Protein AF-A0AAV5C6I6-F1 (afdb_monomer)

pLDDT: mean 81.49, std 16.13, range [31.0, 98.56]

InterPro domains:
  IPR001214 SET domain [PF00856] (184-312)
  IPR001214 SET domain [PS50280] (173-313)
  IPR001214 SET domain [SM00317] (173-319)
  IPR003105 SRA-YDG [PF02182] (1-93)
  IPR003105 SRA-YDG [PS51015] (1-130)
  IPR003105 SRA-YDG [SM00466] (1-111)
  IPR003616 Post-SET domain [PS50868] (327-343)
  IPR007728 Pre-SET domain [PF05033] (120-165)
  IPR007728 Pre-SET domain [PS50867] (88-170)
  IPR015947 PUA-like superfamily [SSF88697] (1-116)
  IPR036987 SRA-YDG superfamily [G3DSA:2.30.280.10] (1-91)
  IPR046341 SET domain superfamily [G3DSA:2.170.270.10] (92-343)
  IPR046341 SET domain superfamily [SSF82199] (113-340)
  IPR051357 Histone-lysine N-methyltransferase SUVAR3-9 [PTHR45660] (1-338)

Nearest PDB structures (foldseek):
  6a5m-assembly1_A  TM=6.038E-01  e=2.687E-33  Arabidopsis thaliana
  6a5n-assembly1_A  TM=5.500E-01  e=2.841E-32  Arabidopsis thaliana
  6a5k-assembly1_A  TM=5.693E-01  e=1.755E-29  Arabidopsis thaliana
  4qeo-assembly1_A  TM=5.876E-01  e=6.035E-28  Arabidopsis thaliana
  7xud-assembly1_A  TM=9.164E-01  e=6.196E-18  Homo sapiens

Structure (mmCIF, N/CA/C/O backbone):
data_AF-A0AAV5C6I6-F1
#
_entry.id   AF-A0AAV5C6I6-F1
#
loop_
_atom_site.group_PDB
_atom_site.id
_atom_site.type_symbol
_atom_site.label_atom_id
_atom_site.label_alt_id
_atom_site.label_comp_id
_atom_site.label_asym_id
_atom_site.label_entity_id
_atom_site.label_seq_id
_atom_site.pdbx_PDB_ins_code
_atom_site.Cartn_x
_atom_site.Cartn_y
_atom_site.Cartn_z
_atom_site.occupancy
_atom_s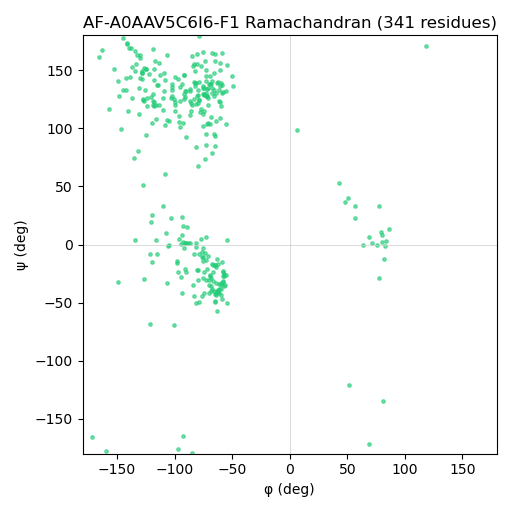ite.B_iso_or_equiv
_atom_site.auth_seq_id
_atom_site.auth_comp_id
_atom_site.auth_asym_id
_atom_site.auth_atom_id
_atom_site.pdbx_PDB_model_num
ATOM 1 N N . MET A 1 1 ? 0.379 -8.513 -29.196 1.00 74.69 1 MET A N 1
ATOM 2 C CA . MET A 1 1 ? 1.826 -8.432 -28.883 1.00 74.69 1 MET A CA 1
ATOM 3 C C . MET A 1 1 ? 2.638 -7.791 -30.001 1.00 74.69 1 MET A C 1
ATOM 5 O O . MET A 1 1 ? 3.476 -6.954 -29.690 1.00 74.69 1 MET A O 1
ATOM 9 N N . SER A 1 2 ? 2.372 -8.121 -31.270 1.00 79.00 2 SER A N 1
ATOM 10 C CA . SER A 1 2 ? 3.123 -7.602 -32.425 1.00 79.00 2 SER A CA 1
ATOM 11 C C . SER A 1 2 ? 3.050 -6.084 -32.591 1.00 79.00 2 SER A C 1
ATOM 13 O O . SER A 1 2 ? 4.078 -5.460 -32.821 1.00 79.00 2 SER A O 1
ATOM 15 N N . ILE A 1 3 ? 1.870 -5.483 -32.387 1.00 75.25 3 ILE A N 1
ATOM 16 C CA . ILE A 1 3 ? 1.646 -4.028 -32.530 1.00 75.25 3 ILE A CA 1
ATOM 17 C C . ILE A 1 3 ? 2.539 -3.213 -31.582 1.00 75.25 3 ILE A C 1
ATOM 19 O O . ILE A 1 3 ? 3.060 -2.174 -31.960 1.00 75.25 3 ILE A O 1
ATOM 23 N N . VAL A 1 4 ? 2.752 -3.709 -30.361 1.00 75.06 4 VAL A N 1
ATOM 24 C CA . VAL A 1 4 ? 3.563 -3.043 -29.327 1.00 75.06 4 VAL A CA 1
ATOM 25 C C . VAL A 1 4 ? 5.024 -3.516 -29.320 1.00 75.06 4 VAL A C 1
ATOM 27 O O . VAL A 1 4 ? 5.764 -3.222 -28.388 1.00 75.06 4 VAL A O 1
ATOM 30 N N . GLY A 1 5 ? 5.442 -4.311 -30.313 1.00 8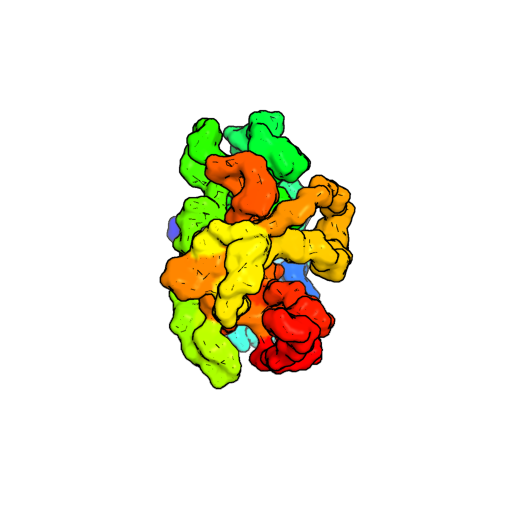1.69 5 GLY A N 1
ATOM 31 C CA . GLY A 1 5 ? 6.829 -4.766 -30.472 1.00 81.69 5 GLY A CA 1
ATOM 32 C C . GLY A 1 5 ? 7.342 -5.761 -29.420 1.00 81.69 5 GLY A C 1
ATOM 33 O O . GLY A 1 5 ? 8.520 -6.103 -29.434 1.00 81.69 5 GLY A O 1
ATOM 34 N N . LEU A 1 6 ? 6.490 -6.261 -28.515 1.00 83.19 6 LEU A N 1
ATOM 35 C CA . LEU A 1 6 ? 6.905 -7.201 -27.459 1.00 83.19 6 LEU A CA 1
ATOM 36 C C . LEU A 1 6 ? 7.258 -8.596 -28.002 1.00 83.19 6 LEU A C 1
ATOM 38 O O . LEU A 1 6 ? 8.141 -9.276 -27.475 1.00 83.19 6 LEU A O 1
ATOM 42 N N . HIS A 1 7 ? 6.543 -9.027 -29.039 1.00 91.00 7 HIS A N 1
ATOM 43 C CA . HIS A 1 7 ? 6.759 -10.277 -29.763 1.00 91.00 7 HIS A CA 1
ATOM 44 C C . HIS A 1 7 ? 6.146 -10.118 -31.152 1.00 91.00 7 HIS A C 1
ATOM 46 O O . HIS A 1 7 ? 4.944 -9.870 -31.254 1.00 91.00 7 HIS A O 1
ATOM 52 N N . ARG A 1 8 ? 6.970 -10.180 -32.202 1.00 90.69 8 ARG A N 1
ATOM 53 C CA . ARG A 1 8 ? 6.563 -9.860 -33.579 1.00 90.69 8 ARG A CA 1
ATOM 54 C C . ARG A 1 8 ? 5.735 -10.969 -34.238 1.00 90.69 8 ARG A C 1
ATOM 56 O O . ARG A 1 8 ? 4.717 -10.624 -34.844 1.00 90.69 8 ARG A O 1
ATOM 63 N N . PRO A 1 9 ? 6.091 -12.265 -34.134 1.00 90.19 9 PRO A N 1
ATOM 64 C CA . PRO A 1 9 ? 5.299 -13.334 -34.728 1.00 90.19 9 PRO A CA 1
ATOM 65 C C . PRO A 1 9 ? 3.872 -13.374 -34.175 1.00 90.19 9 PRO A C 1
ATOM 67 O O . PRO A 1 9 ? 3.650 -13.239 -32.978 1.00 90.19 9 PRO A O 1
ATOM 70 N N . TYR A 1 10 ? 2.893 -13.597 -35.051 1.00 84.62 10 TYR A N 1
ATOM 71 C CA . TYR A 1 10 ? 1.493 -13.730 -34.632 1.00 84.62 10 TYR A CA 1
ATOM 72 C C . TYR A 1 10 ? 1.164 -15.119 -34.066 1.00 84.62 10 TYR A C 1
ATOM 74 O O . TYR A 1 10 ? 0.281 -15.240 -33.224 1.00 84.62 10 TYR A O 1
ATOM 82 N N . GLN A 1 11 ? 1.851 -16.167 -34.538 1.00 84.38 11 GLN A N 1
ATOM 83 C CA . GLN A 1 11 ? 1.546 -17.567 -34.198 1.00 84.38 11 GLN A CA 1
ATOM 84 C C . GLN A 1 11 ? 2.745 -18.360 -33.665 1.00 84.38 11 GLN A C 1
ATOM 86 O O . GLN A 1 11 ? 2.564 -19.307 -32.902 1.00 84.38 11 GLN A O 1
ATOM 91 N N . ALA A 1 12 ? 3.969 -18.026 -34.083 1.00 86.56 12 ALA A N 1
ATOM 92 C CA . ALA A 1 12 ? 5.153 -18.746 -33.629 1.00 86.56 12 ALA A CA 1
ATOM 93 C C . ALA A 1 12 ? 5.457 -18.395 -32.169 1.00 86.56 12 ALA A C 1
ATOM 95 O O . ALA A 1 12 ? 5.351 -17.241 -31.789 1.00 86.56 12 ALA A O 1
ATOM 96 N N . GLY A 1 13 ? 5.875 -19.374 -31.365 1.00 89.31 13 GLY A N 1
ATOM 97 C CA . GLY A 1 13 ? 6.212 -19.140 -29.957 1.00 89.31 13 GLY A CA 1
ATOM 98 C C . GLY A 1 13 ? 7.592 -18.519 -29.726 1.00 89.31 13 GLY A C 1
ATOM 99 O O . GLY A 1 13 ? 7.901 -18.173 -28.595 1.00 89.31 13 GLY A O 1
ATOM 100 N N . ILE A 1 14 ? 8.442 -18.395 -30.752 1.00 93.44 14 ILE A N 1
ATOM 101 C CA . ILE A 1 14 ? 9.813 -17.871 -30.643 1.00 93.44 14 ILE A CA 1
ATOM 102 C C . ILE A 1 14 ? 9.985 -16.737 -31.656 1.00 93.44 14 ILE A C 1
ATOM 104 O O . ILE A 1 14 ? 9.806 -16.948 -32.855 1.00 93.44 14 ILE A O 1
ATOM 108 N N . ASP A 1 15 ? 10.365 -15.558 -31.171 1.00 95.25 15 ASP A N 1
ATOM 109 C CA . ASP A 1 15 ? 10.779 -14.411 -31.978 1.00 95.25 15 ASP A CA 1
ATOM 110 C C . ASP A 1 15 ? 12.304 -14.305 -31.952 1.00 95.25 15 ASP A C 1
ATOM 112 O O . ASP A 1 15 ? 12.923 -14.432 -30.892 1.00 95.25 15 ASP A O 1
ATOM 116 N N . SER A 1 16 ? 12.921 -14.064 -33.106 1.00 94.44 16 SER A N 1
ATOM 117 C CA . SER A 1 16 ? 14.373 -13.996 -33.252 1.00 94.44 16 SER A CA 1
ATOM 118 C C . SER A 1 16 ? 14.828 -12.804 -34.085 1.00 94.44 16 SER A C 1
ATOM 120 O O . SER A 1 16 ? 14.146 -12.343 -34.998 1.00 94.44 16 SER A O 1
ATOM 122 N N . SER A 1 17 ? 16.011 -12.289 -33.774 1.00 92.94 17 SER A N 1
ATOM 123 C CA . SER A 1 17 ? 16.653 -11.193 -34.499 1.00 92.94 17 SER A CA 1
ATOM 124 C C . SER A 1 17 ? 18.109 -11.533 -34.801 1.00 92.94 17 SER A C 1
ATOM 126 O O . SER A 1 17 ? 18.673 -12.445 -34.200 1.00 92.94 17 SER A O 1
ATOM 128 N N . LYS A 1 18 ? 18.727 -10.810 -35.737 1.00 90.62 18 LYS A N 1
ATOM 129 C CA . LYS A 1 18 ? 20.168 -10.911 -35.988 1.00 90.62 18 LYS A CA 1
ATOM 130 C C . LYS A 1 18 ? 20.907 -9.889 -35.131 1.00 90.62 18 LYS A C 1
ATOM 132 O O . LYS A 1 18 ? 20.603 -8.702 -35.203 1.00 90.62 18 LYS A O 1
ATOM 137 N N . VAL A 1 19 ? 21.891 -10.346 -34.366 1.00 82.88 19 VAL A N 1
ATOM 138 C CA . VAL A 1 19 ? 22.820 -9.515 -33.593 1.00 82.88 19 VAL A CA 1
ATOM 139 C C . VAL A 1 19 ? 24.228 -9.888 -34.039 1.00 82.88 19 VAL A C 1
ATOM 141 O O . VAL A 1 19 ? 24.608 -11.053 -33.970 1.00 82.88 19 VAL A O 1
ATOM 144 N N . SER A 1 20 ? 24.977 -8.920 -34.575 1.00 85.50 20 SER A N 1
ATOM 145 C CA . SER A 1 20 ? 26.332 -9.139 -35.113 1.00 85.50 20 SER A CA 1
ATOM 146 C C . SER A 1 20 ? 26.422 -10.307 -36.111 1.00 85.50 20 SER A C 1
ATOM 148 O O . SER A 1 20 ? 27.354 -11.102 -36.083 1.00 85.50 20 SER A O 1
ATOM 150 N N . GLY A 1 21 ? 25.411 -10.450 -36.975 1.00 86.75 21 GLY A N 1
ATOM 151 C CA . GLY A 1 21 ? 25.331 -11.523 -37.975 1.00 86.75 21 GLY A CA 1
ATOM 152 C C . GLY A 1 21 ? 24.807 -12.871 -37.459 1.00 86.75 21 GLY A C 1
ATOM 153 O O . GLY A 1 21 ? 24.412 -13.704 -38.274 1.00 86.75 21 GLY A O 1
ATOM 154 N N . VAL A 1 22 ? 24.705 -13.070 -36.141 1.00 90.38 22 VAL A N 1
ATOM 155 C CA . VAL A 1 22 ? 24.208 -14.307 -35.516 1.00 90.38 22 VAL A CA 1
ATOM 156 C C . VAL A 1 22 ? 22.721 -14.178 -35.186 1.00 90.38 22 VAL A C 1
ATOM 158 O O . VAL A 1 22 ? 22.271 -13.157 -34.669 1.00 90.38 22 VAL A O 1
ATOM 161 N N . VAL A 1 23 ? 21.925 -15.208 -35.488 1.00 91.81 23 VAL A N 1
ATOM 162 C CA . VAL A 1 23 ? 20.501 -15.238 -35.117 1.00 91.81 23 VAL A CA 1
ATOM 163 C C . VAL A 1 23 ? 20.344 -15.604 -33.642 1.00 91.81 23 VAL A C 1
ATOM 165 O O . VAL A 1 23 ? 20.819 -16.653 -33.218 1.00 91.81 23 VAL A O 1
ATOM 168 N N . VAL A 1 24 ? 19.656 -14.764 -32.874 1.00 94.00 24 VAL A N 1
ATOM 169 C CA . VAL A 1 24 ? 19.378 -14.948 -31.442 1.00 94.00 24 VAL A CA 1
ATOM 170 C C . VAL A 1 24 ? 17.888 -14.782 -31.166 1.00 94.00 24 VAL A C 1
ATOM 172 O O . VAL A 1 24 ? 17.197 -14.031 -31.857 1.00 94.00 24 VAL A O 1
ATOM 175 N N . ALA A 1 25 ? 17.363 -15.503 -30.181 1.00 94.12 25 ALA A N 1
ATOM 176 C CA . ALA A 1 25 ? 15.987 -15.337 -29.730 1.00 94.12 25 ALA A CA 1
ATOM 177 C C . ALA A 1 25 ? 15.850 -14.054 -28.894 1.00 94.12 25 ALA A C 1
ATOM 179 O O . ALA A 1 25 ? 16.664 -13.794 -28.012 1.00 94.12 25 ALA A O 1
ATOM 180 N N . ILE A 1 26 ? 14.806 -13.265 -29.154 1.00 91.94 26 ILE A N 1
ATOM 181 C CA . ILE A 1 26 ? 14.520 -12.019 -28.423 1.00 91.94 26 ILE A CA 1
ATOM 182 C C . ILE A 1 26 ? 13.336 -12.166 -27.467 1.00 91.94 26 ILE A C 1
ATOM 184 O O . ILE A 1 26 ? 13.322 -11.566 -26.390 1.00 91.94 26 ILE A O 1
ATOM 188 N N . SER A 1 27 ? 12.347 -12.986 -27.825 1.00 94.50 27 SER A N 1
ATOM 189 C CA . SER A 1 27 ? 11.229 -13.298 -26.942 1.00 94.50 27 SER A CA 1
ATOM 190 C C . SER A 1 27 ? 10.627 -14.667 -27.229 1.00 94.50 27 SER A C 1
ATOM 192 O O . SER A 1 27 ? 10.663 -15.157 -28.359 1.00 94.50 27 SER A O 1
ATOM 194 N N . ILE A 1 28 ? 10.061 -15.274 -26.188 1.00 94.06 28 ILE A N 1
ATOM 195 C CA . ILE A 1 28 ? 9.301 -16.519 -26.267 1.00 94.06 28 ILE A CA 1
ATOM 196 C C . ILE A 1 28 ? 7.918 -16.366 -25.639 1.00 94.06 28 ILE A C 1
ATOM 198 O O . ILE A 1 28 ? 7.731 -15.574 -24.712 1.00 94.06 28 ILE A O 1
ATOM 202 N N . VAL A 1 29 ? 6.963 -17.153 -26.130 1.00 91.38 29 VAL A N 1
ATOM 203 C CA . VAL A 1 29 ? 5.587 -17.203 -25.633 1.00 91.38 29 VAL A CA 1
ATOM 204 C C . VAL A 1 29 ? 5.264 -18.617 -25.146 1.00 91.38 29 VAL A C 1
ATOM 206 O O . VAL A 1 29 ? 4.997 -19.515 -25.944 1.00 91.38 29 VAL A O 1
ATOM 209 N N . ALA A 1 30 ? 5.238 -18.804 -23.827 1.00 87.25 30 ALA A N 1
ATOM 210 C CA . ALA A 1 30 ? 4.834 -20.049 -23.175 1.00 87.25 30 ALA A CA 1
ATOM 211 C C . ALA A 1 30 ? 3.320 -20.017 -22.910 1.00 87.25 30 ALA A C 1
ATOM 213 O O . ALA A 1 30 ? 2.870 -19.470 -21.903 1.00 87.25 30 ALA A O 1
ATOM 214 N N . SER A 1 31 ? 2.528 -20.547 -23.847 1.00 80.94 31 SER A N 1
ATOM 215 C CA . SER A 1 31 ? 1.052 -20.445 -23.863 1.00 80.94 31 SER A CA 1
ATOM 216 C C . SER A 1 31 ? 0.322 -21.798 -23.824 1.00 80.94 31 SER A C 1
ATOM 218 O O . SER A 1 31 ? -0.836 -21.891 -24.230 1.00 80.94 31 SER A O 1
ATOM 220 N N . GLY A 1 32 ? 1.001 -22.864 -23.384 1.00 70.00 32 GLY A N 1
ATOM 221 C CA . GLY A 1 32 ? 0.418 -24.211 -23.271 1.00 70.00 32 GLY A CA 1
ATOM 222 C C . GLY A 1 32 ? 0.341 -24.993 -24.587 1.00 70.00 32 GLY A C 1
ATOM 223 O O . GLY A 1 32 ? -0.243 -26.071 -24.638 1.00 70.00 32 GLY A O 1
ATOM 224 N N . GLY A 1 33 ? 0.939 -24.475 -25.667 1.00 69.75 33 GLY A N 1
ATOM 225 C CA . GLY A 1 33 ? 1.019 -25.183 -26.945 1.00 69.75 33 GLY A CA 1
ATOM 226 C C . GLY A 1 33 ? 1.938 -26.410 -26.903 1.00 69.75 33 GLY A C 1
ATOM 227 O O . GLY A 1 33 ? 1.717 -27.352 -27.651 1.00 69.75 33 GLY A O 1
ATOM 228 N N . TYR A 1 34 ? 2.956 -26.427 -26.056 1.00 73.06 34 TYR A N 1
ATOM 229 C CA . TYR A 1 34 ? 3.827 -27.580 -25.819 1.00 73.06 34 TYR A CA 1
ATOM 230 C C . TYR A 1 34 ? 3.916 -27.810 -24.300 1.00 73.06 34 TYR A C 1
ATOM 232 O O . TYR A 1 34 ? 3.554 -26.902 -23.544 1.00 73.06 34 TYR A O 1
ATOM 240 N N . PRO A 1 35 ? 4.371 -28.987 -23.824 1.00 71.31 35 PRO A N 1
ATOM 241 C CA . PRO A 1 35 ? 4.494 -29.271 -22.394 1.00 71.31 35 PRO A CA 1
ATOM 242 C C . PRO A 1 35 ? 5.691 -28.525 -21.784 1.00 71.31 35 PRO A C 1
ATOM 244 O O . PRO A 1 35 ? 6.748 -29.107 -21.502 1.00 71.31 35 PRO A O 1
ATOM 247 N N . ASP A 1 36 ? 5.526 -27.218 -21.618 1.00 77.94 36 ASP A N 1
ATOM 248 C CA . ASP A 1 36 ? 6.434 -26.350 -20.883 1.00 77.94 36 ASP A CA 1
ATOM 249 C C . ASP A 1 36 ? 6.231 -26.583 -19.382 1.00 77.94 36 ASP A C 1
ATOM 251 O O . ASP A 1 36 ? 5.099 -26.724 -18.917 1.00 77.94 36 ASP A O 1
ATOM 255 N N . LYS A 1 37 ? 7.323 -26.673 -18.618 1.00 76.31 37 LYS A N 1
ATOM 256 C CA . LYS A 1 37 ? 7.267 -26.947 -17.176 1.00 76.31 37 LYS A CA 1
ATOM 257 C C . LYS A 1 37 ? 7.848 -25.779 -16.400 1.00 76.31 37 LYS A C 1
ATOM 259 O O . LYS A 1 37 ? 9.018 -25.449 -16.578 1.00 76.31 37 LYS A O 1
ATOM 264 N N . PHE A 1 38 ? 7.051 -25.208 -15.509 1.00 71.81 38 PHE A N 1
ATOM 265 C CA . PHE A 1 38 ? 7.553 -24.338 -14.453 1.00 71.81 38 PHE A CA 1
ATOM 266 C C . PHE A 1 38 ? 7.965 -25.222 -13.280 1.00 71.81 38 PHE A C 1
ATOM 268 O O . PHE A 1 38 ? 7.136 -25.931 -12.714 1.00 71.81 38 PHE A O 1
ATOM 275 N N . THR A 1 39 ? 9.253 -25.235 -12.965 1.00 67.31 39 THR A N 1
ATOM 276 C CA . THR A 1 39 ? 9.802 -25.977 -11.819 1.00 67.31 39 THR A CA 1
ATOM 277 C C . THR A 1 39 ? 9.821 -25.112 -10.556 1.00 67.31 39 THR A C 1
ATOM 279 O O . THR A 1 39 ? 9.772 -25.647 -9.452 1.00 67.31 39 THR A O 1
ATOM 282 N N . SER A 1 40 ? 9.837 -23.781 -10.707 1.00 72.75 40 SER A N 1
ATOM 283 C CA . SER A 1 40 ? 9.694 -22.778 -9.642 1.00 72.75 40 SER A CA 1
ATOM 284 C C . SER A 1 40 ? 9.253 -21.420 -10.225 1.00 72.75 40 SER A C 1
ATOM 286 O O . SER A 1 40 ? 9.052 -21.297 -11.434 1.00 72.75 40 SER A O 1
ATOM 288 N N . SER A 1 41 ? 9.127 -20.374 -9.395 1.00 72.75 41 SER A N 1
ATOM 289 C CA . SER A 1 41 ? 8.841 -18.999 -9.853 1.00 72.75 41 SER A CA 1
ATOM 290 C C . SER A 1 41 ? 9.937 -18.383 -10.731 1.00 72.75 41 SER A C 1
ATOM 292 O O . SER A 1 41 ? 9.678 -17.409 -11.440 1.00 72.75 41 SER A O 1
ATOM 294 N N . ASP A 1 42 ? 11.152 -18.931 -10.678 1.00 79.75 42 ASP A N 1
ATOM 295 C CA . ASP A 1 42 ? 12.342 -18.382 -11.334 1.00 79.75 42 ASP A CA 1
ATOM 296 C C . ASP A 1 42 ? 12.911 -19.309 -12.411 1.00 79.75 42 ASP A C 1
ATOM 298 O O . ASP A 1 42 ? 13.944 -19.005 -13.006 1.00 79.75 42 ASP A O 1
ATOM 302 N N . GLU A 1 43 ? 12.254 -20.433 -12.691 1.00 81.12 43 GLU A N 1
ATOM 303 C CA . GLU A 1 43 ? 12.758 -21.439 -13.617 1.00 81.12 43 GLU A CA 1
ATOM 304 C C . GLU A 1 43 ? 11.655 -21.960 -14.546 1.00 81.12 43 GLU A C 1
ATOM 306 O O . GLU A 1 43 ? 10.601 -22.430 -14.113 1.00 81.12 43 GLU A O 1
ATOM 311 N N . LEU A 1 44 ? 11.929 -21.889 -15.851 1.00 85.31 44 LEU A N 1
ATOM 312 C CA . LEU A 1 44 ? 11.064 -22.379 -16.918 1.00 85.31 44 LEU A CA 1
ATOM 313 C C . LEU A 1 44 ? 11.831 -23.370 -17.793 1.00 85.31 44 LEU A C 1
ATOM 315 O O . LEU A 1 44 ? 12.866 -23.043 -18.369 1.00 85.31 44 LEU A O 1
ATOM 319 N N . ILE A 1 45 ? 11.275 -24.562 -17.969 1.00 86.00 45 ILE A N 1
ATOM 320 C CA . ILE A 1 45 ? 11.689 -25.518 -18.991 1.00 86.00 45 ILE A CA 1
ATOM 321 C C . ILE A 1 45 ? 10.778 -25.324 -20.203 1.00 86.00 45 ILE A C 1
ATOM 323 O O . ILE A 1 45 ? 9.642 -25.800 -20.225 1.00 86.00 45 ILE A O 1
ATOM 327 N N . TYR A 1 46 ? 11.290 -24.627 -21.211 1.00 89.38 46 TYR A N 1
ATOM 328 C CA . TYR A 1 46 ? 10.578 -24.307 -22.441 1.00 89.38 46 TYR A CA 1
ATOM 329 C C . TYR A 1 46 ? 10.853 -25.339 -23.536 1.00 89.38 46 TYR A C 1
ATOM 331 O O . TYR A 1 46 ? 11.988 -25.783 -23.727 1.00 89.38 46 TYR A O 1
ATOM 339 N N . SER A 1 47 ? 9.817 -25.720 -24.274 1.00 88.12 47 SER A N 1
ATOM 340 C CA . SER A 1 47 ? 9.906 -26.667 -25.383 1.00 88.12 47 SER A CA 1
ATOM 341 C C . SER A 1 47 ? 10.182 -25.938 -26.694 1.00 88.12 47 SER A C 1
ATOM 343 O O . SER A 1 47 ? 9.507 -24.967 -27.032 1.00 88.12 47 SER A O 1
ATOM 345 N N . GLY A 1 48 ? 11.152 -26.430 -27.462 1.00 86.12 48 GLY A N 1
ATOM 346 C CA . GLY A 1 48 ? 11.437 -25.940 -28.804 1.00 86.12 48 GLY A CA 1
ATOM 347 C C . GLY A 1 48 ? 10.237 -26.057 -29.743 1.00 86.12 48 GLY A C 1
ATOM 348 O O . GLY A 1 48 ? 9.260 -26.763 -29.482 1.00 86.12 48 GLY A O 1
ATOM 349 N N . SER A 1 49 ? 10.315 -25.359 -30.869 1.00 85.38 49 SER A N 1
ATOM 350 C CA . SER A 1 49 ? 9.281 -25.404 -31.904 1.00 85.38 49 SER A CA 1
ATOM 351 C C . SER A 1 49 ? 9.578 -26.481 -32.948 1.00 85.38 49 SER A C 1
ATOM 353 O O . SER A 1 49 ? 10.736 -26.687 -33.311 1.00 85.38 49 SER A O 1
ATOM 355 N N . GLY A 1 50 ? 8.534 -27.115 -33.483 1.00 82.81 50 GLY A N 1
ATOM 356 C CA . GLY A 1 50 ? 8.632 -28.099 -34.565 1.00 82.81 50 GLY A CA 1
ATOM 357 C C . GLY A 1 50 ? 8.134 -29.478 -34.143 1.00 82.81 50 GLY A C 1
ATOM 358 O O . GLY A 1 50 ? 7.841 -29.711 -32.971 1.00 82.81 50 GLY A O 1
ATOM 359 N N . GLY A 1 51 ? 8.008 -30.384 -35.111 1.00 73.25 51 GLY A N 1
ATOM 360 C CA . GLY A 1 51 ? 7.668 -31.785 -34.847 1.00 73.25 51 GLY A CA 1
ATOM 361 C C . GLY A 1 51 ? 6.205 -32.077 -34.502 1.00 73.25 51 GLY A C 1
ATOM 362 O O . GLY A 1 51 ? 5.848 -33.233 -34.315 1.00 73.25 51 GLY A O 1
ATOM 363 N N . LYS A 1 52 ? 5.329 -31.064 -34.446 1.00 68.06 52 LYS A N 1
ATOM 364 C CA . LYS A 1 52 ? 3.888 -31.273 -34.247 1.00 68.06 52 LYS A CA 1
ATOM 365 C C . LYS A 1 52 ? 3.223 -31.865 -35.483 1.00 68.06 52 LYS A C 1
ATOM 367 O O . LYS A 1 52 ? 3.393 -31.342 -36.586 1.00 68.06 52 LYS A O 1
ATOM 372 N N . ALA A 1 53 ? 2.398 -32.886 -35.258 1.00 61.56 53 ALA A N 1
ATOM 373 C CA . ALA A 1 53 ? 1.517 -33.425 -36.277 1.00 61.56 53 ALA A CA 1
ATOM 374 C C . ALA A 1 53 ? 0.583 -32.321 -36.799 1.00 61.56 53 ALA A C 1
ATOM 376 O O . ALA A 1 53 ? -0.030 -31.574 -36.035 1.00 61.56 53 ALA A O 1
ATOM 377 N N . THR A 1 54 ? 0.499 -32.211 -38.117 1.00 58.44 54 THR A N 1
ATOM 378 C CA . THR A 1 54 ? -0.555 -31.450 -38.803 1.00 58.44 54 THR A CA 1
ATOM 379 C C . THR A 1 54 ? -1.506 -32.469 -39.419 1.00 58.44 54 THR A C 1
ATOM 381 O O . THR A 1 54 ? -1.106 -33.619 -39.581 1.00 58.44 54 THR A O 1
ATOM 384 N N . ASN A 1 55 ? -2.728 -32.084 -39.804 1.00 49.94 55 ASN A N 1
ATOM 385 C CA . ASN A 1 55 ? -3.782 -32.988 -40.316 1.00 49.94 55 ASN A CA 1
ATOM 386 C C . ASN A 1 55 ? -3.389 -33.887 -41.523 1.00 49.94 55 ASN A C 1
ATOM 388 O O . ASN A 1 55 ? -4.241 -34.586 -42.059 1.00 49.94 55 ASN A O 1
ATOM 392 N N . LYS A 1 56 ? -2.129 -33.865 -41.985 1.00 51.22 56 LYS A N 1
ATOM 393 C CA . LYS A 1 56 ? -1.578 -34.694 -43.066 1.00 51.22 56 LYS A CA 1
ATOM 394 C C . LYS A 1 56 ? -0.201 -35.337 -42.784 1.00 51.22 56 LYS A C 1
ATOM 396 O O . LYS A 1 56 ? 0.339 -35.945 -43.703 1.00 51.22 56 LYS A O 1
ATOM 401 N N . LYS A 1 57 ? 0.405 -35.205 -41.591 1.00 54.41 57 LYS A N 1
ATOM 402 C CA . LYS A 1 57 ? 1.716 -35.821 -41.266 1.00 54.41 57 LYS A CA 1
ATOM 403 C C . LYS A 1 57 ? 1.848 -36.184 -39.788 1.00 54.41 57 LYS A C 1
ATOM 405 O O . LYS A 1 57 ? 1.455 -35.395 -38.930 1.00 54.41 57 LYS A O 1
ATOM 410 N N . GLU A 1 58 ? 2.463 -37.336 -39.528 1.00 58.41 58 GLU A N 1
ATOM 411 C CA . GLU A 1 58 ? 2.854 -37.791 -38.190 1.00 58.41 58 GLU A CA 1
ATOM 412 C C . GLU A 1 58 ? 3.836 -36.819 -37.519 1.00 58.41 58 GLU A C 1
ATOM 414 O O . GLU A 1 58 ? 4.522 -36.031 -38.181 1.00 58.41 58 GLU A O 1
ATOM 419 N N . ALA A 1 59 ? 3.870 -36.856 -36.186 1.00 64.81 59 ALA A N 1
ATOM 420 C CA . ALA A 1 59 ? 4.841 -36.100 -35.409 1.00 64.81 59 ALA A CA 1
ATOM 421 C C . ALA A 1 59 ? 6.262 -36.577 -35.744 1.00 64.81 59 ALA A C 1
ATOM 423 O O . ALA A 1 59 ? 6.500 -37.770 -35.907 1.00 64.81 59 ALA A O 1
ATOM 424 N N . GLY A 1 60 ? 7.202 -35.644 -35.855 1.00 74.62 60 GLY A N 1
ATOM 425 C CA . GLY A 1 60 ? 8.585 -35.939 -36.230 1.00 74.62 60 GLY A CA 1
ATOM 426 C C . GLY A 1 60 ? 9.577 -35.218 -35.334 1.00 74.62 60 GLY A C 1
ATOM 427 O O . GLY A 1 60 ? 9.210 -34.295 -34.608 1.00 74.62 60 GLY A O 1
ATOM 428 N N . ASP A 1 61 ? 10.841 -35.620 -35.405 1.00 82.31 61 ASP A N 1
ATOM 429 C CA . ASP A 1 61 ? 11.898 -35.013 -34.601 1.00 82.31 61 ASP A CA 1
ATOM 430 C C . ASP A 1 61 ? 12.030 -33.512 -34.866 1.00 82.31 61 ASP A C 1
ATOM 432 O O . ASP A 1 61 ? 12.014 -33.034 -36.009 1.00 82.31 61 ASP A O 1
ATOM 436 N N . GLN A 1 62 ? 12.194 -32.749 -33.787 1.00 86.38 62 GLN A N 1
ATOM 437 C CA . GLN A 1 62 ? 12.557 -31.348 -33.903 1.00 86.38 62 GLN A CA 1
ATOM 438 C C . GLN A 1 62 ? 13.959 -31.210 -34.495 1.00 86.38 62 GLN A C 1
ATOM 440 O O . GLN A 1 62 ? 14.855 -32.013 -34.245 1.00 86.38 62 GLN A O 1
ATOM 445 N N . ARG A 1 63 ? 14.169 -30.130 -35.250 1.00 86.44 63 ARG A N 1
ATOM 446 C CA . ARG A 1 63 ? 15.467 -29.785 -35.840 1.00 86.44 63 ARG A CA 1
ATOM 447 C C . ARG A 1 63 ? 16.072 -28.571 -35.147 1.00 86.44 63 ARG A C 1
ATOM 449 O O . ARG A 1 63 ? 15.347 -27.673 -34.705 1.00 86.44 63 ARG A O 1
ATOM 456 N N . LEU A 1 64 ? 17.402 -28.534 -35.065 1.00 88.00 64 LEU A N 1
ATOM 457 C CA . LEU A 1 64 ? 18.149 -27.397 -34.524 1.00 88.00 64 LEU A CA 1
ATOM 458 C C . LEU A 1 64 ? 18.271 -26.288 -35.579 1.00 88.00 64 LEU A C 1
ATOM 460 O O . LEU A 1 64 ? 19.339 -25.998 -36.105 1.00 88.00 64 LEU A O 1
ATOM 464 N N . GLU A 1 65 ? 17.142 -25.680 -35.914 1.00 89.69 65 GLU A N 1
ATOM 465 C CA . GLU A 1 65 ? 17.032 -24.628 -36.921 1.00 89.69 65 GLU A CA 1
ATOM 466 C C . GLU A 1 65 ? 16.099 -23.515 -36.427 1.00 89.69 65 GLU A C 1
ATOM 468 O O . GLU A 1 65 ? 15.400 -23.665 -35.420 1.00 89.69 65 GLU A O 1
ATOM 473 N N . ARG A 1 66 ? 16.070 -22.378 -37.134 1.00 90.75 66 ARG A N 1
ATOM 474 C CA . ARG A 1 66 ? 15.140 -21.264 -36.865 1.00 90.75 66 ARG A CA 1
ATOM 475 C C . ARG A 1 66 ? 15.159 -20.836 -35.386 1.00 90.75 66 ARG A C 1
ATOM 477 O O . ARG A 1 66 ? 16.210 -20.456 -34.880 1.00 90.75 66 ARG A O 1
ATOM 484 N N . GLY A 1 67 ? 14.016 -20.891 -34.695 1.00 90.31 67 GLY A N 1
ATOM 485 C CA . GLY A 1 67 ? 13.887 -20.511 -33.287 1.00 90.31 67 GLY A CA 1
ATOM 486 C C . GLY A 1 67 ? 14.700 -21.392 -32.334 1.00 90.31 67 GLY A C 1
ATOM 487 O O . GLY A 1 67 ? 15.241 -20.882 -31.359 1.00 90.31 67 GLY A O 1
ATOM 488 N N . ASN A 1 68 ? 14.862 -22.682 -32.644 1.00 91.44 68 ASN A N 1
ATOM 489 C CA . ASN A 1 68 ? 15.648 -23.606 -31.820 1.00 91.44 68 ASN A CA 1
ATOM 490 C C . ASN A 1 68 ? 17.145 -23.280 -31.911 1.00 91.44 68 ASN A C 1
ATOM 492 O O . ASN A 1 68 ? 17.847 -23.241 -30.899 1.00 91.44 68 ASN A O 1
ATOM 496 N N . LEU A 1 69 ? 17.618 -22.971 -33.124 1.00 92.06 69 LEU A N 1
ATOM 497 C CA . LEU A 1 69 ? 18.973 -22.466 -33.344 1.00 92.06 69 LEU A CA 1
ATOM 498 C C . LEU A 1 69 ? 19.174 -21.104 -32.663 1.00 92.06 69 LEU A C 1
ATOM 500 O O . LEU A 1 69 ? 20.191 -20.887 -32.017 1.00 92.06 69 LEU A O 1
ATOM 504 N N . ALA A 1 70 ? 18.183 -20.214 -32.742 1.00 92.62 70 ALA A N 1
ATOM 505 C CA . ALA A 1 70 ? 18.235 -18.897 -32.113 1.00 92.62 70 ALA A CA 1
ATOM 506 C C . ALA A 1 70 ? 18.335 -18.975 -30.577 1.00 92.62 70 ALA A C 1
ATOM 508 O O . ALA A 1 70 ? 19.118 -18.242 -29.979 1.00 92.62 70 ALA A O 1
ATOM 509 N N . LEU A 1 71 ? 17.593 -19.886 -29.935 1.00 91.88 71 LEU A N 1
ATOM 510 C CA . LEU A 1 71 ? 17.695 -20.140 -28.492 1.00 91.88 71 LEU A CA 1
ATOM 511 C C . LEU A 1 71 ? 19.037 -20.778 -28.112 1.00 91.88 71 LEU A C 1
ATOM 513 O O . LEU A 1 71 ? 19.631 -20.382 -27.113 1.00 91.88 71 LEU A O 1
ATOM 517 N N . LYS A 1 72 ? 19.549 -21.715 -28.923 1.00 92.25 72 LYS A N 1
ATOM 518 C CA . LYS A 1 72 ? 20.890 -22.296 -28.737 1.00 92.25 72 LYS A CA 1
ATOM 519 C C . LYS A 1 72 ? 21.974 -21.219 -28.803 1.00 92.25 72 LYS A C 1
ATOM 521 O O . LYS A 1 72 ? 22.844 -21.175 -27.939 1.00 92.25 72 LYS A O 1
ATOM 526 N N . ASN A 1 73 ? 21.880 -20.305 -29.764 1.00 88.56 73 ASN A N 1
ATOM 527 C CA . ASN A 1 73 ? 22.822 -19.196 -29.893 1.00 88.56 73 ASN A CA 1
ATOM 528 C C . ASN A 1 73 ? 22.714 -18.201 -28.726 1.00 88.56 73 ASN A C 1
ATOM 530 O O . ASN A 1 73 ?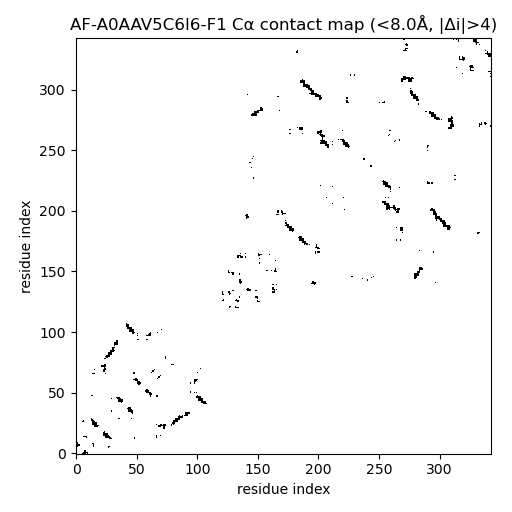 23.729 -17.643 -28.321 1.00 88.56 73 ASN A O 1
ATOM 534 N N . CYS A 1 74 ? 21.530 -18.005 -28.126 1.00 88.81 74 CYS A N 1
ATOM 535 C CA . CYS A 1 74 ? 21.409 -17.187 -26.912 1.00 88.81 74 CYS A CA 1
ATOM 536 C C . CYS A 1 74 ? 22.213 -17.745 -25.737 1.00 88.81 74 CYS A C 1
ATOM 538 O O . CYS A 1 74 ? 22.727 -16.957 -24.948 1.00 88.81 74 CYS A O 1
ATOM 540 N N . ILE A 1 75 ? 22.336 -19.071 -25.622 1.00 84.56 75 ILE A N 1
ATOM 541 C CA . ILE A 1 75 ? 23.153 -19.712 -24.583 1.00 84.56 75 ILE A CA 1
ATOM 542 C C . ILE A 1 75 ? 24.629 -19.365 -24.806 1.00 84.56 75 ILE A C 1
ATOM 544 O O . ILE A 1 75 ? 25.298 -18.905 -23.883 1.00 84.56 75 ILE A O 1
ATOM 548 N N . GLU A 1 76 ? 25.116 -19.519 -26.039 1.00 83.88 76 GLU A N 1
ATOM 549 C CA . GLU A 1 76 ? 26.512 -19.232 -26.399 1.00 83.88 76 GLU A CA 1
ATOM 550 C C . GLU A 1 76 ? 26.851 -17.745 -26.252 1.00 83.88 76 GLU A C 1
ATOM 552 O O . GLU A 1 76 ? 27.884 -17.387 -25.693 1.00 83.88 76 GLU A O 1
ATOM 557 N N . MET A 1 77 ? 25.949 -16.868 -26.696 1.00 83.06 77 MET A N 1
ATOM 558 C CA . MET A 1 77 ? 26.128 -15.416 -26.656 1.00 83.06 77 MET A CA 1
ATOM 559 C C . MET A 1 77 ? 25.685 -14.776 -25.333 1.00 83.06 77 MET A C 1
ATOM 561 O O . MET A 1 77 ? 25.712 -13.552 -25.219 1.00 83.06 77 MET A O 1
ATOM 565 N N . LYS A 1 78 ? 25.216 -15.566 -24.356 1.00 83.31 78 LYS A N 1
ATOM 566 C CA . LYS A 1 78 ? 24.620 -15.087 -23.092 1.00 83.31 78 LYS A CA 1
ATOM 567 C C . LYS A 1 78 ? 23.556 -13.993 -23.298 1.00 83.31 78 LYS A C 1
ATOM 569 O O . LYS A 1 78 ? 23.451 -13.042 -22.525 1.00 83.31 78 LYS A O 1
ATOM 574 N N . SER A 1 79 ? 22.775 -14.111 -24.370 1.00 83.00 79 SER A N 1
ATOM 575 C CA . SER A 1 79 ? 21.759 -13.126 -24.748 1.00 83.00 79 SER A CA 1
ATOM 576 C C . SER A 1 79 ? 20.464 -13.335 -23.968 1.00 83.00 79 SER A C 1
ATOM 578 O O . SER A 1 79 ? 20.014 -14.463 -23.767 1.00 83.00 79 SER A O 1
ATOM 580 N N . LEU A 1 80 ? 19.846 -12.233 -23.541 1.00 89.62 80 LEU A N 1
ATOM 581 C CA . LEU A 1 80 ? 18.617 -12.274 -22.753 1.00 89.62 80 LEU A CA 1
ATOM 582 C C . LEU A 1 80 ? 17.400 -12.542 -23.632 1.00 89.62 80 LEU A C 1
ATOM 584 O O . LEU A 1 80 ? 17.257 -11.951 -24.700 1.00 89.62 80 LEU A O 1
ATOM 588 N N . VAL A 1 81 ? 16.487 -13.370 -23.129 1.00 90.00 81 VAL A N 1
ATOM 589 C CA . VAL A 1 81 ? 15.237 -13.714 -23.811 1.00 90.00 81 VAL A CA 1
ATOM 590 C C . VAL A 1 81 ? 14.064 -13.267 -22.949 1.00 90.00 81 VAL A C 1
ATOM 592 O O . VAL A 1 81 ? 13.945 -13.655 -21.787 1.00 90.00 81 VAL A O 1
ATOM 595 N N . ARG A 1 82 ? 13.177 -12.442 -23.510 1.00 91.81 82 ARG A N 1
ATOM 596 C CA . ARG A 1 82 ? 11.935 -12.044 -22.838 1.00 91.81 82 ARG A CA 1
ATOM 597 C C . ARG A 1 82 ? 10.964 -13.224 -22.813 1.00 91.81 82 ARG A C 1
ATOM 599 O O . ARG A 1 82 ? 10.658 -13.780 -23.862 1.00 91.81 82 ARG A O 1
ATOM 606 N N . VAL A 1 83 ? 10.434 -13.568 -21.645 1.00 90.38 83 VAL A N 1
ATOM 607 C CA . VAL A 1 83 ? 9.429 -14.631 -21.503 1.00 90.38 83 VAL A CA 1
ATOM 608 C C . VAL A 1 83 ? 8.054 -14.005 -21.328 1.00 90.38 83 VAL A C 1
ATOM 610 O O . VAL A 1 83 ? 7.863 -13.176 -20.441 1.00 90.38 83 VAL A O 1
ATOM 613 N N . VAL A 1 84 ? 7.097 -14.404 -22.164 1.00 87.88 84 VAL A N 1
ATOM 614 C CA . VAL A 1 84 ? 5.686 -14.046 -22.011 1.00 87.88 84 VAL A CA 1
ATOM 615 C C . VAL A 1 84 ? 4.890 -15.310 -21.754 1.00 87.88 84 VAL A C 1
ATOM 617 O O . VAL A 1 84 ? 4.895 -16.240 -22.557 1.00 87.88 84 VAL A O 1
ATOM 620 N N . HIS A 1 85 ? 4.227 -15.353 -20.607 1.00 84.44 85 HIS A N 1
ATOM 621 C CA . HIS A 1 85 ? 3.431 -16.496 -20.200 1.00 84.44 85 HIS A CA 1
ATOM 622 C C . HIS A 1 85 ? 1.951 -16.222 -20.475 1.00 84.44 85 HIS A C 1
ATOM 624 O O . HIS A 1 85 ? 1.407 -15.223 -20.008 1.00 84.44 85 HIS A O 1
ATOM 630 N N . GLY A 1 86 ? 1.316 -17.082 -21.271 1.00 74.25 86 GLY A N 1
ATOM 631 C CA . GLY A 1 86 ? -0.125 -17.042 -21.507 1.00 74.25 86 GLY A CA 1
ATOM 632 C C . GLY A 1 86 ? -0.846 -17.945 -20.512 1.00 74.25 86 GLY A C 1
ATOM 633 O O . GLY A 1 86 ? -0.532 -19.131 -20.440 1.00 74.25 86 GLY A O 1
ATOM 634 N N . PHE A 1 87 ? -1.816 -17.399 -19.780 1.00 62.59 87 PHE A N 1
ATOM 635 C CA . PHE A 1 87 ? -2.649 -18.158 -18.846 1.00 62.59 87 PHE A CA 1
ATOM 636 C C . PHE A 1 87 ? -3.665 -19.003 -19.637 1.00 62.59 87 PHE A C 1
ATOM 638 O O . PHE A 1 87 ? -4.503 -18.450 -20.350 1.00 62.59 87 PHE A O 1
ATOM 645 N N . LYS A 1 88 ? -3.561 -20.335 -19.569 1.00 58.09 88 LYS A N 1
ATOM 646 C CA . LYS A 1 88 ? -4.539 -21.290 -20.122 1.00 58.09 88 LYS A CA 1
ATOM 647 C C . LYS A 1 88 ? -4.637 -22.515 -19.210 1.00 58.09 88 LYS A C 1
ATOM 649 O O . LYS A 1 88 ? -3.611 -23.096 -18.875 1.00 58.09 88 LYS A O 1
ATOM 654 N N . ASP A 1 89 ? -5.863 -22.937 -18.902 1.00 46.88 89 ASP A N 1
ATOM 655 C CA . ASP A 1 89 ? -6.195 -24.020 -17.954 1.00 46.88 89 ASP A CA 1
ATOM 656 C C . ASP A 1 89 ? -5.893 -25.452 -18.437 1.00 46.88 89 ASP A C 1
ATOM 658 O O . ASP A 1 89 ? -6.242 -26.423 -17.772 1.00 46.88 89 ASP A O 1
ATOM 662 N N . CYS A 1 90 ? -5.247 -25.639 -19.590 1.00 46.50 90 CYS A N 1
ATOM 663 C CA . CYS A 1 90 ? -4.954 -26.973 -20.120 1.00 46.50 90 CYS A CA 1
ATOM 664 C C . CYS A 1 90 ? -3.559 -27.021 -20.749 1.00 46.50 90 CYS A C 1
ATOM 666 O O . CYS A 1 90 ? -3.309 -26.390 -21.779 1.00 46.50 90 CYS A O 1
ATOM 668 N N . SER A 1 91 ? -2.655 -27.805 -20.157 1.00 48.88 91 SER A N 1
ATOM 669 C CA . SER A 1 91 ? -1.399 -28.215 -20.785 1.00 48.88 91 SER A CA 1
ATOM 670 C C . SER A 1 91 ? -1.663 -29.388 -21.735 1.00 48.88 91 SER A C 1
ATOM 672 O O . SER A 1 91 ? -2.281 -30.381 -21.357 1.00 48.88 91 SER A O 1
ATOM 674 N N . GLN A 1 92 ? -1.225 -29.284 -22.993 1.00 56.94 92 GLN A N 1
ATOM 675 C CA . GLN A 1 92 ? -1.298 -30.410 -23.930 1.00 56.94 92 GLN A CA 1
ATOM 676 C C . GLN A 1 92 ? -0.098 -31.353 -23.751 1.00 56.94 92 GLN A C 1
ATOM 678 O O . GLN A 1 92 ? 1.037 -30.897 -23.578 1.00 56.94 92 GLN A O 1
ATOM 683 N N . GLU A 1 93 ? -0.336 -32.670 -23.827 1.00 54.31 93 GLU A N 1
ATOM 684 C CA . GLU A 1 93 ? 0.738 -33.667 -23.901 1.00 54.31 93 GLU A CA 1
ATOM 685 C C . GLU A 1 93 ? 1.577 -33.438 -25.171 1.00 54.31 93 GLU A C 1
ATOM 687 O O . GLU A 1 93 ? 1.050 -33.231 -26.266 1.00 54.31 93 GLU A O 1
ATOM 692 N N . GLY A 1 94 ? 2.904 -33.446 -25.025 1.00 56.06 94 GLY A N 1
ATOM 693 C CA . GLY A 1 94 ? 3.817 -33.392 -26.168 1.00 56.06 94 GLY A CA 1
ATOM 694 C C . GLY A 1 94 ? 3.747 -34.669 -27.014 1.00 56.06 94 GLY A C 1
ATOM 695 O O . GLY A 1 94 ? 3.228 -35.686 -26.551 1.00 56.06 94 GLY A O 1
ATOM 696 N N . PRO A 1 95 ? 4.287 -34.650 -28.244 1.00 57.16 95 PRO A N 1
ATOM 697 C CA . PRO A 1 95 ? 4.303 -35.839 -29.086 1.00 57.16 95 PRO A CA 1
ATOM 698 C C . PRO A 1 95 ? 5.106 -36.967 -28.409 1.00 57.16 95 PRO A C 1
ATOM 700 O O . PRO A 1 95 ? 6.259 -36.780 -28.017 1.00 57.16 95 PRO A O 1
ATOM 703 N N . LYS A 1 96 ? 4.473 -38.134 -28.220 1.00 57.47 96 LYS A N 1
ATOM 704 C CA . LYS A 1 96 ? 5.100 -39.325 -27.622 1.00 57.47 96 LYS A CA 1
ATOM 705 C C . LYS A 1 96 ? 6.044 -39.968 -28.645 1.00 57.47 96 LYS A C 1
ATOM 707 O O . LYS A 1 96 ? 5.643 -40.204 -29.778 1.00 57.47 96 LYS A O 1
ATOM 712 N N . GLY A 1 97 ? 7.286 -40.246 -28.242 1.00 59.88 97 GLY A N 1
ATOM 713 C CA . GLY A 1 97 ? 8.258 -41.001 -29.049 1.00 59.88 97 GLY A CA 1
ATOM 714 C C . GLY A 1 97 ? 9.094 -40.204 -30.060 1.00 59.88 97 GLY A C 1
ATOM 715 O O . GLY A 1 97 ? 9.733 -40.822 -30.900 1.00 59.88 97 GLY A O 1
ATOM 716 N N . SER A 1 98 ? 9.119 -38.868 -29.995 1.00 66.94 98 SER A N 1
ATOM 717 C CA . SER A 1 98 ? 9.928 -38.017 -30.893 1.00 66.94 98 SER A CA 1
ATOM 718 C C . SER A 1 98 ? 10.851 -37.071 -30.122 1.00 66.94 98 SER A C 1
ATOM 720 O O . SER A 1 98 ? 10.569 -36.673 -28.988 1.00 66.94 98 SER A O 1
ATOM 722 N N . MET A 1 99 ? 11.984 -36.723 -30.731 1.00 74.00 99 MET A N 1
ATOM 723 C CA . MET A 1 99 ? 12.992 -35.852 -30.134 1.00 74.00 99 MET A CA 1
ATOM 724 C C . MET A 1 99 ? 12.490 -34.403 -30.060 1.00 74.00 99 MET A C 1
ATOM 726 O O . MET A 1 99 ? 12.105 -33.801 -31.065 1.00 74.00 99 MET A O 1
ATOM 730 N N . VAL A 1 100 ? 12.535 -33.820 -28.859 1.00 80.31 100 VAL A N 1
ATOM 731 C CA . VAL A 1 100 ? 12.111 -32.441 -28.573 1.00 80.31 100 VAL A CA 1
ATOM 732 C C . VAL A 1 100 ? 13.251 -31.688 -27.899 1.00 80.31 100 VAL A C 1
ATOM 734 O O . VAL A 1 100 ? 13.827 -32.174 -26.926 1.00 80.31 100 VAL A O 1
ATOM 737 N N . PHE A 1 101 ? 13.548 -30.473 -28.364 1.00 82.94 101 PHE A N 1
ATOM 738 C CA . PHE A 1 101 ? 14.501 -29.603 -27.681 1.00 82.94 101 PHE A CA 1
ATOM 739 C C . PHE A 1 101 ? 13.872 -29.015 -26.420 1.00 82.94 101 PHE A C 1
ATOM 741 O O . PHE A 1 101 ? 12.740 -28.525 -26.436 1.00 82.94 101 PHE A O 1
ATOM 748 N N . LYS A 1 102 ? 14.623 -29.034 -25.320 1.00 86.19 102 LYS A N 1
ATOM 749 C CA . LYS A 1 102 ? 14.243 -28.404 -24.055 1.00 86.19 102 LYS A CA 1
ATOM 750 C C . LYS A 1 102 ? 15.266 -27.335 -23.705 1.00 86.19 102 LYS A C 1
ATOM 752 O O . LYS A 1 102 ? 16.465 -27.595 -23.691 1.00 86.19 102 LYS A O 1
ATOM 757 N N . TYR A 1 103 ? 14.773 -26.143 -23.404 1.00 85.88 103 TYR A N 1
ATOM 758 C CA . TYR A 1 103 ? 15.573 -24.996 -23.012 1.00 85.88 103 TYR A CA 1
ATOM 759 C C . TYR A 1 103 ? 15.248 -24.662 -21.568 1.00 85.88 103 TYR A C 1
ATOM 761 O O . TYR A 1 103 ? 14.099 -24.382 -21.235 1.00 85.88 103 TYR A O 1
ATOM 769 N N . LYS A 1 104 ? 16.260 -24.707 -20.708 1.00 87.19 104 LYS A N 1
ATOM 770 C CA . LYS A 1 104 ? 16.137 -24.270 -19.324 1.00 87.19 104 LYS A CA 1
ATOM 771 C C . LYS A 1 104 ? 16.399 -22.769 -19.271 1.00 87.19 104 LYS A C 1
ATOM 773 O O . LYS A 1 104 ? 17.518 -22.329 -19.518 1.00 87.19 104 LYS A O 1
ATOM 778 N N . LEU A 1 105 ? 15.367 -21.990 -18.976 1.00 85.12 105 LEU A N 1
ATOM 779 C CA . LEU A 1 105 ? 15.467 -20.559 -18.741 1.00 85.12 105 LEU A CA 1
ATOM 780 C C . LEU A 1 105 ? 15.448 -20.314 -17.242 1.00 85.12 105 LEU A C 1
ATOM 782 O O . LEU A 1 105 ? 14.516 -20.716 -16.548 1.00 85.12 105 LEU A O 1
ATOM 786 N N . GLN A 1 106 ? 16.468 -19.617 -16.767 1.00 84.88 106 GLN A N 1
ATOM 787 C CA . GLN A 1 106 ? 16.498 -19.098 -15.415 1.00 84.88 106 GLN A CA 1
ATOM 788 C C . GLN A 1 106 ? 16.187 -17.611 -15.469 1.00 84.88 106 GLN A C 1
ATOM 790 O O . GLN A 1 106 ? 16.798 -16.856 -16.233 1.00 84.88 106 GLN A O 1
ATOM 795 N N . ARG A 1 107 ? 15.207 -17.189 -14.674 1.00 80.19 107 ARG A N 1
ATOM 796 C CA . ARG A 1 107 ? 14.891 -15.783 -14.504 1.00 80.19 107 ARG A CA 1
ATOM 797 C C . ARG A 1 107 ? 16.135 -15.108 -13.960 1.00 80.19 107 ARG A C 1
ATOM 799 O O . ARG A 1 107 ? 16.616 -15.430 -12.876 1.00 80.19 107 ARG A O 1
ATOM 806 N N . ILE A 1 108 ? 16.651 -14.150 -14.717 1.00 70.81 108 ILE A N 1
ATOM 807 C CA . ILE A 1 108 ? 17.697 -13.287 -14.196 1.00 70.81 108 ILE A CA 1
ATOM 808 C C . ILE A 1 108 ? 17.047 -12.417 -13.131 1.00 70.81 108 ILE A C 1
ATOM 810 O O . ILE A 1 108 ? 16.337 -11.456 -13.436 1.00 70.81 108 ILE A O 1
ATOM 814 N N . LEU A 1 109 ? 17.306 -12.769 -11.875 1.00 49.19 109 LEU A N 1
ATOM 815 C CA . LEU A 1 109 ? 17.215 -11.851 -10.754 1.00 49.19 109 LEU A CA 1
ATOM 816 C C . LEU A 1 109 ? 18.294 -10.800 -10.991 1.00 49.19 109 LEU A C 1
ATOM 818 O O . LEU A 1 109 ? 19.438 -10.942 -10.566 1.00 49.19 109 LEU A O 1
ATOM 822 N N . ARG A 1 110 ? 17.967 -9.774 -11.779 1.00 44.03 110 ARG A N 1
ATOM 823 C CA . ARG A 1 110 ? 18.878 -8.651 -11.949 1.00 44.03 110 ARG A CA 1
ATOM 824 C C . ARG A 1 110 ? 19.072 -8.030 -10.561 1.00 44.03 110 ARG A C 1
ATOM 826 O O . ARG A 1 110 ? 18.188 -7.325 -10.085 1.00 44.03 110 ARG A O 1
ATOM 833 N N . LYS A 1 111 ? 20.264 -8.194 -9.972 1.00 42.44 111 LYS A N 1
ATOM 834 C CA . LYS A 1 111 ? 20.958 -7.009 -9.455 1.00 42.44 111 LYS A CA 1
ATOM 835 C C . LYS A 1 111 ? 21.043 -6.086 -10.663 1.00 42.44 111 LYS A C 1
ATOM 837 O O . LYS A 1 111 ? 21.704 -6.413 -11.644 1.00 42.44 111 LYS A O 1
ATOM 842 N N . LEU A 1 112 ? 20.198 -5.064 -10.684 1.00 39.25 112 LEU A N 1
ATOM 843 C CA . LEU A 1 112 ? 20.097 -4.140 -11.801 1.00 39.25 112 LEU A CA 1
ATOM 844 C C . LEU A 1 112 ? 21.433 -3.386 -11.898 1.00 39.25 112 LEU A C 1
ATOM 846 O O . LEU A 1 112 ? 21.618 -2.380 -11.227 1.00 39.25 112 LEU A O 1
ATOM 850 N N . GLU A 1 113 ? 22.372 -3.865 -12.711 1.00 38.97 113 GLU A N 1
ATOM 851 C CA . GLU A 1 113 ? 23.379 -2.970 -13.272 1.00 38.97 113 GLU A CA 1
ATOM 852 C C . GLU A 1 113 ? 22.661 -2.116 -14.319 1.00 38.97 113 GLU A C 1
ATOM 854 O O . GLU A 1 113 ? 22.212 -2.579 -15.372 1.00 38.97 113 GLU A O 1
ATOM 859 N N . LEU A 1 114 ? 22.406 -0.880 -13.901 1.00 40.72 114 LEU A N 1
ATOM 860 C CA . LEU A 1 114 ? 21.717 0.171 -14.625 1.00 40.72 114 LEU A CA 1
ATOM 861 C C . LEU A 1 114 ? 22.593 0.622 -15.797 1.00 40.72 114 LEU A C 1
ATOM 863 O O . LEU A 1 114 ? 23.592 1.304 -15.604 1.00 40.72 114 LEU A O 1
ATOM 867 N N . THR A 1 115 ? 22.194 0.317 -17.029 1.00 31.00 115 THR A N 1
ATOM 868 C CA . THR A 1 115 ? 22.597 1.152 -18.165 1.00 31.00 115 THR A CA 1
ATOM 869 C C . THR A 1 115 ? 21.760 2.429 -18.114 1.00 31.00 115 THR A C 1
ATOM 871 O O . THR A 1 115 ? 20.572 2.399 -18.431 1.00 31.00 115 THR A O 1
ATOM 874 N N . ASN A 1 116 ? 22.389 3.499 -17.626 1.00 33.28 116 ASN A N 1
ATOM 875 C CA . ASN A 1 116 ? 22.010 4.914 -17.642 1.00 33.28 116 ASN A CA 1
ATOM 876 C C . ASN A 1 116 ? 20.617 5.273 -18.191 1.00 33.28 116 ASN A C 1
ATOM 878 O O . ASN A 1 116 ? 20.439 5.525 -19.380 1.00 33.28 116 ASN A O 1
ATOM 882 N N . VAL A 1 117 ? 19.681 5.471 -17.262 1.00 34.53 117 VAL A N 1
ATOM 883 C CA . VAL A 1 117 ? 18.847 6.678 -17.269 1.00 34.53 117 VAL A CA 1
ATOM 884 C C . VAL A 1 117 ? 19.337 7.503 -16.084 1.00 34.53 117 VAL A C 1
ATOM 886 O O . VAL A 1 117 ? 19.092 7.154 -14.930 1.00 34.53 117 VAL A O 1
ATOM 889 N N . HIS A 1 118 ? 20.126 8.534 -16.376 1.00 36.94 118 HIS A N 1
ATOM 890 C CA . HIS A 1 118 ? 20.549 9.527 -15.397 1.00 36.94 118 HIS A CA 1
ATOM 891 C C . HIS A 1 118 ? 19.320 10.313 -14.921 1.00 36.94 118 HIS A C 1
ATOM 893 O O . HIS A 1 118 ? 18.939 11.297 -15.538 1.00 36.94 118 HIS A O 1
ATOM 899 N N . GLU A 1 119 ? 18.738 9.889 -13.803 1.00 43.97 119 GLU A N 1
ATOM 900 C CA . GLU A 1 119 ? 18.199 10.802 -12.793 1.00 43.97 119 GLU A CA 1
ATOM 901 C C . GLU A 1 119 ? 18.710 10.333 -11.421 1.00 43.97 119 GLU A C 1
ATOM 903 O O . GLU A 1 119 ? 18.064 9.582 -10.694 1.00 43.97 119 GLU A O 1
ATOM 908 N N . ASP A 1 120 ? 19.959 10.719 -11.139 1.00 47.69 120 ASP A N 1
ATOM 909 C CA . ASP A 1 120 ? 20.470 11.129 -9.825 1.00 47.69 120 ASP A CA 1
ATOM 910 C C . ASP A 1 120 ? 20.048 10.312 -8.584 1.00 47.69 120 ASP A C 1
ATOM 912 O O . ASP A 1 120 ? 19.658 10.878 -7.565 1.00 47.69 120 ASP A O 1
ATOM 916 N N . SER A 1 121 ? 20.225 8.985 -8.582 1.00 51.00 121 SER A N 1
ATOM 917 C CA . SER A 1 121 ? 20.221 8.238 -7.306 1.00 51.00 121 SER A CA 1
ATOM 918 C C . SER A 1 121 ? 21.327 8.738 -6.363 1.00 51.00 121 SER A C 1
ATOM 920 O O . SER A 1 121 ? 21.098 8.841 -5.163 1.00 51.00 121 SER A O 1
ATOM 922 N N . ASP A 1 122 ? 22.481 9.135 -6.912 1.00 54.66 122 ASP A N 1
ATOM 923 C CA . ASP A 1 122 ? 23.649 9.566 -6.128 1.00 54.66 122 ASP A CA 1
ATOM 924 C C . ASP A 1 122 ? 23.587 11.042 -5.683 1.00 54.66 122 ASP A C 1
ATOM 926 O O . ASP A 1 122 ? 24.409 11.479 -4.881 1.00 54.66 122 ASP A O 1
ATOM 930 N N . LYS A 1 123 ? 22.614 11.829 -6.172 1.00 72.75 123 LYS A N 1
ATOM 931 C CA . LYS A 1 123 ? 22.414 13.243 -5.775 1.00 72.75 123 LYS A CA 1
ATOM 932 C C . LYS A 1 123 ? 21.036 13.540 -5.184 1.00 72.75 123 LYS A C 1
ATOM 934 O O . LYS A 1 123 ? 20.799 14.646 -4.699 1.00 72.75 123 LYS A O 1
ATOM 939 N N . CYS A 1 124 ? 20.101 12.593 -5.222 1.00 84.31 124 CYS A N 1
ATOM 940 C CA . CYS A 1 124 ? 18.770 12.798 -4.669 1.00 84.31 124 CYS A 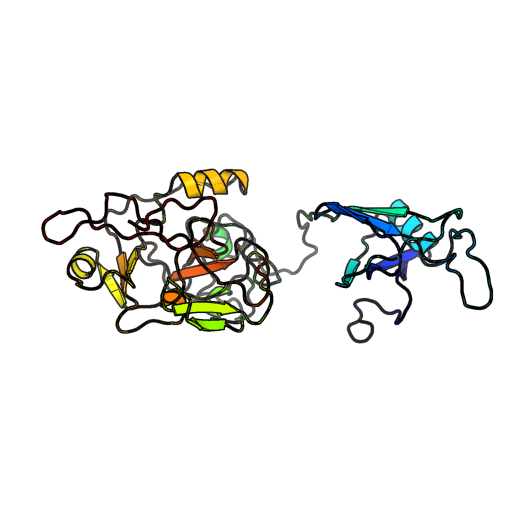CA 1
ATOM 941 C C . CYS A 1 124 ? 18.812 12.730 -3.136 1.00 84.31 124 CYS A C 1
ATOM 943 O O . CYS A 1 124 ? 18.984 11.660 -2.551 1.00 84.31 124 CYS A O 1
ATOM 945 N N . ALA A 1 125 ? 18.566 13.861 -2.470 1.00 87.25 125 ALA A N 1
ATOM 946 C CA . ALA A 1 125 ? 18.460 13.909 -1.011 1.00 87.25 125 ALA A CA 1
ATOM 947 C C . ALA A 1 125 ? 17.395 12.936 -0.465 1.00 87.25 125 ALA A C 1
ATOM 949 O O . ALA A 1 125 ? 17.604 12.315 0.575 1.00 87.25 125 ALA A O 1
ATOM 950 N N . CYS A 1 126 ? 16.284 12.729 -1.184 1.00 89.44 126 CYS A N 1
ATOM 951 C CA . CYS A 1 126 ? 15.265 11.749 -0.797 1.00 89.44 126 CYS A CA 1
ATOM 952 C C . CYS A 1 126 ? 15.777 10.305 -0.915 1.00 89.44 126 CYS A C 1
ATOM 954 O O . CYS A 1 126 ? 15.457 9.482 -0.063 1.00 89.44 126 CYS A O 1
ATOM 956 N N . ALA A 1 127 ? 16.610 9.982 -1.912 1.00 88.69 127 ALA A N 1
ATOM 957 C CA . ALA A 1 127 ? 17.262 8.673 -1.989 1.00 88.69 127 ALA A CA 1
ATOM 958 C C . ALA A 1 127 ? 18.205 8.457 -0.797 1.00 88.69 127 ALA A C 1
ATOM 960 O O . ALA A 1 127 ? 18.197 7.382 -0.202 1.00 88.69 127 ALA A O 1
ATOM 961 N N . MET A 1 128 ? 18.941 9.495 -0.386 1.00 85.88 128 MET A N 1
ATOM 962 C CA . MET A 1 128 ? 19.803 9.453 0.801 1.00 85.88 128 MET A CA 1
ATOM 963 C C . MET A 1 128 ? 19.011 9.252 2.098 1.00 85.88 128 MET A C 1
ATOM 965 O O . MET A 1 128 ? 19.384 8.388 2.887 1.00 85.88 128 MET A O 1
ATOM 969 N N . LYS A 1 129 ? 17.874 9.944 2.282 1.00 84.44 129 LYS A N 1
ATOM 970 C CA . LYS A 1 129 ? 16.943 9.691 3.406 1.00 84.44 129 LYS A CA 1
ATOM 971 C C . LYS A 1 129 ? 16.437 8.241 3.428 1.00 84.44 129 LYS A C 1
ATOM 973 O O . LYS A 1 129 ? 16.143 7.691 4.479 1.00 84.44 129 LYS A O 1
ATOM 978 N N . ASN A 1 130 ? 16.389 7.595 2.265 1.00 83.88 130 ASN A N 1
ATOM 979 C CA . ASN A 1 130 ? 16.061 6.183 2.111 1.00 83.88 130 ASN A CA 1
ATOM 980 C C . ASN A 1 130 ? 17.290 5.247 2.195 1.00 83.88 130 ASN A C 1
ATOM 982 O O . ASN A 1 130 ? 17.189 4.091 1.789 1.00 83.88 130 ASN A O 1
ATOM 986 N N . GLY A 1 131 ? 18.453 5.675 2.686 1.00 79.38 131 GLY A N 1
ATOM 987 C CA . GLY A 1 131 ? 19.643 4.813 2.758 1.00 79.38 131 GLY A CA 1
ATOM 988 C C . GLY A 1 131 ? 20.357 4.629 1.413 1.00 79.38 131 GLY A C 1
ATOM 989 O O . GLY A 1 131 ? 20.883 3.557 1.123 1.00 79.38 131 GLY A O 1
ATOM 990 N N . GLY A 1 132 ? 20.333 5.659 0.564 1.00 80.38 132 GLY A N 1
ATOM 991 C CA . GLY A 1 132 ? 21.071 5.723 -0.704 1.00 80.38 132 GLY A CA 1
ATOM 992 C C . GLY A 1 132 ? 20.388 5.044 -1.895 1.00 80.38 132 GLY A C 1
ATOM 993 O O . GLY A 1 132 ? 20.957 4.993 -2.981 1.00 80.38 132 GLY A O 1
ATOM 994 N N . GLN A 1 133 ? 19.172 4.517 -1.727 1.00 83.50 133 GLN A N 1
ATOM 995 C CA . GLN A 1 133 ? 18.424 3.850 -2.796 1.00 83.50 133 GLN A CA 1
ATOM 996 C C . GLN A 1 133 ? 16.950 4.239 -2.767 1.00 83.50 133 GLN A C 1
ATOM 998 O O . GLN A 1 133 ? 16.347 4.360 -1.699 1.00 83.50 133 GLN A O 1
ATOM 1003 N N . LEU A 1 134 ? 16.340 4.362 -3.947 1.00 87.75 134 LEU A N 1
ATOM 1004 C CA . LEU A 1 134 ? 14.901 4.597 -4.037 1.00 87.75 134 LEU A CA 1
ATOM 1005 C C . LEU A 1 134 ? 14.101 3.349 -3.611 1.00 87.75 134 LEU A C 1
ATOM 1007 O O . LEU A 1 134 ? 14.452 2.233 -4.002 1.00 87.75 134 LEU A O 1
ATOM 1011 N N . PRO A 1 135 ? 13.012 3.523 -2.842 1.00 88.31 135 PRO A N 1
ATOM 1012 C CA . PRO A 1 135 ? 12.199 2.422 -2.328 1.00 88.31 135 PRO A CA 1
ATOM 1013 C C . PRO A 1 135 ? 11.287 1.785 -3.389 1.00 88.31 135 PRO A C 1
ATOM 1015 O O . PRO A 1 135 ? 10.800 0.676 -3.174 1.00 88.31 135 PRO A O 1
ATOM 1018 N N . PHE A 1 136 ? 11.092 2.442 -4.538 1.00 90.19 136 PHE A N 1
ATOM 1019 C CA . PHE A 1 136 ? 10.207 1.994 -5.616 1.00 90.19 136 PHE A CA 1
ATOM 1020 C C . PHE A 1 136 ? 10.963 1.605 -6.893 1.00 90.19 136 PHE A C 1
ATOM 1022 O O . PHE A 1 136 ? 11.977 2.209 -7.259 1.00 90.19 136 PHE A O 1
ATOM 1029 N N . ASN A 1 137 ? 10.443 0.604 -7.606 1.00 85.44 137 ASN A N 1
ATOM 1030 C CA . ASN A 1 137 ? 10.932 0.222 -8.930 1.00 85.44 137 ASN A CA 1
ATOM 1031 C C . ASN A 1 137 ? 10.295 1.072 -10.049 1.00 85.44 137 ASN A C 1
ATOM 1033 O O . ASN A 1 137 ? 9.499 1.971 -9.799 1.00 85.44 137 ASN A O 1
ATOM 1037 N N . PHE A 1 138 ? 10.668 0.798 -11.302 1.00 83.31 138 PHE A N 1
ATOM 1038 C CA . PHE A 1 138 ? 10.152 1.523 -12.472 1.00 83.31 138 PHE A CA 1
ATOM 1039 C C . PHE A 1 138 ? 8.658 1.295 -12.750 1.00 83.31 138 PHE A C 1
ATOM 1041 O O . PHE A 1 138 ? 8.053 2.105 -13.441 1.00 83.31 138 PHE A O 1
ATOM 1048 N N . ASP A 1 139 ? 8.064 0.243 -12.186 1.00 84.44 139 ASP A N 1
ATOM 1049 C CA . ASP A 1 139 ? 6.630 -0.049 -12.281 1.00 84.44 139 ASP A CA 1
ATOM 1050 C C . ASP A 1 139 ? 5.844 0.544 -11.093 1.00 84.44 139 ASP A C 1
ATOM 1052 O O . ASP A 1 139 ? 4.726 0.107 -10.813 1.00 84.44 139 ASP A O 1
ATOM 1056 N N . SER A 1 140 ? 6.443 1.482 -10.344 1.00 91.12 140 SER A N 1
ATOM 1057 C CA . SER A 1 140 ? 5.865 2.098 -9.139 1.00 91.12 140 SER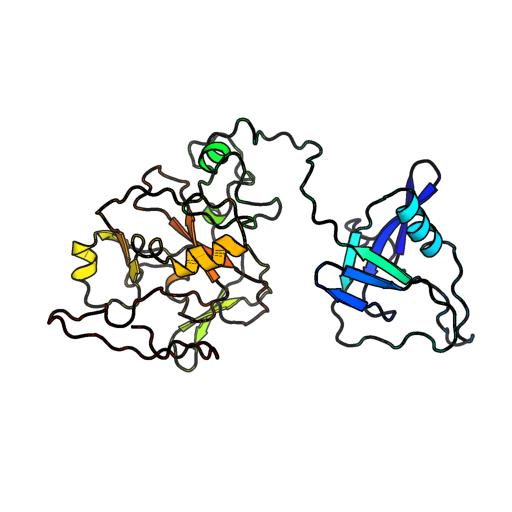 A CA 1
ATOM 1058 C C . SER A 1 140 ? 5.482 1.085 -8.050 1.00 91.12 140 SER A C 1
ATOM 1060 O O . SER A 1 140 ? 4.515 1.279 -7.315 1.00 91.12 140 SER A O 1
ATOM 1062 N N . LYS A 1 141 ? 6.235 -0.016 -7.937 1.00 91.69 141 LYS A N 1
ATOM 1063 C CA . LYS A 1 141 ? 6.065 -1.018 -6.875 1.00 91.69 141 LYS A CA 1
ATOM 1064 C C . LYS A 1 141 ? 7.130 -0.846 -5.808 1.00 91.69 141 LYS A C 1
ATOM 1066 O O . LYS A 1 141 ? 8.305 -0.659 -6.139 1.00 91.69 141 LYS A O 1
ATOM 1071 N N . ILE A 1 142 ? 6.734 -0.956 -4.545 1.00 89.88 142 ILE A N 1
ATOM 1072 C CA . ILE A 1 142 ? 7.675 -0.935 -3.425 1.00 89.88 142 ILE A CA 1
ATOM 1073 C C . ILE A 1 142 ? 8.548 -2.195 -3.459 1.00 89.88 142 ILE A C 1
ATOM 1075 O O . ILE A 1 142 ? 8.056 -3.312 -3.636 1.00 89.88 142 ILE A O 1
ATOM 1079 N N . ILE A 1 143 ? 9.862 -2.004 -3.357 1.00 83.62 143 ILE A N 1
ATOM 1080 C CA . ILE A 1 143 ? 10.859 -3.082 -3.414 1.00 83.62 143 ILE A CA 1
ATOM 1081 C C . ILE A 1 143 ? 11.186 -3.564 -2.001 1.00 83.62 143 ILE A C 1
ATOM 1083 O O . ILE A 1 143 ? 11.299 -4.765 -1.758 1.00 83.62 143 ILE A O 1
ATOM 1087 N N . TRP A 1 144 ? 11.324 -2.617 -1.072 1.00 72.81 144 TRP A N 1
ATOM 1088 C CA . TRP A 1 144 ? 11.783 -2.862 0.287 1.00 72.81 144 TRP A CA 1
ATOM 1089 C C . TRP A 1 144 ? 10.798 -2.263 1.280 1.00 72.81 144 TRP A C 1
ATOM 1091 O O . TRP A 1 144 ? 10.522 -1.066 1.223 1.00 72.81 144 TRP A O 1
ATOM 1101 N N . VAL A 1 145 ? 10.316 -3.088 2.207 1.00 72.75 145 VAL A N 1
ATOM 1102 C CA . VAL A 1 145 ? 9.630 -2.597 3.406 1.00 72.75 145 VAL A CA 1
ATOM 1103 C C . VAL A 1 145 ? 10.653 -1.839 4.243 1.00 72.75 145 VAL A C 1
ATOM 1105 O O . VAL A 1 145 ? 11.767 -2.332 4.437 1.00 72.75 145 VAL A O 1
ATOM 1108 N N . LYS A 1 146 ? 10.295 -0.645 4.708 1.00 76.06 146 LYS A N 1
ATOM 1109 C CA . LYS A 1 146 ? 11.140 0.171 5.584 1.00 76.06 146 LYS A CA 1
ATOM 1110 C C . LYS A 1 146 ? 10.348 0.634 6.788 1.00 76.06 146 LYS A C 1
ATOM 1112 O O . LYS A 1 146 ? 9.125 0.662 6.768 1.00 76.06 146 LYS A O 1
ATOM 1117 N N . SER A 1 147 ? 11.078 1.023 7.820 1.00 77.06 147 SER A N 1
ATOM 1118 C CA . SER A 1 147 ? 10.545 1.711 8.991 1.00 77.06 147 SER A CA 1
ATOM 1119 C C . SER A 1 147 ? 9.771 2.962 8.555 1.00 77.06 147 SER A C 1
ATOM 1121 O O . SER A 1 147 ? 8.589 3.132 8.854 1.00 77.06 147 SER A O 1
ATOM 1123 N N . LEU A 1 148 ? 10.422 3.770 7.725 1.00 85.44 148 LEU A N 1
ATOM 1124 C CA . LEU A 1 148 ? 9.871 4.969 7.126 1.00 85.44 148 LEU A CA 1
ATOM 1125 C C . LEU A 1 148 ? 10.370 5.106 5.689 1.00 85.44 148 LEU A C 1
ATOM 1127 O O . LEU A 1 148 ? 11.561 4.949 5.409 1.00 85.44 148 LEU A O 1
ATOM 1131 N N . VAL A 1 149 ? 9.449 5.383 4.773 1.00 91.44 149 VAL A N 1
ATOM 1132 C CA . VAL A 1 149 ? 9.747 5.666 3.368 1.00 91.44 149 VAL A CA 1
ATOM 1133 C C . VAL A 1 149 ? 9.656 7.169 3.135 1.00 91.44 149 VAL A C 1
ATOM 1135 O O . VAL A 1 149 ? 8.676 7.798 3.518 1.00 91.44 149 VAL A O 1
ATOM 1138 N N . PHE A 1 150 ? 10.657 7.741 2.466 1.00 92.56 150 PHE A N 1
ATOM 1139 C CA . PHE A 1 150 ? 10.646 9.156 2.089 1.00 92.56 150 PHE A CA 1
ATOM 1140 C C . PHE A 1 150 ? 10.389 9.302 0.592 1.00 92.56 150 PHE A C 1
ATOM 1142 O O . PHE A 1 150 ? 11.265 9.028 -0.232 1.00 92.56 150 PHE A O 1
ATOM 1149 N N . GLU A 1 151 ? 9.200 9.745 0.221 1.00 96.81 151 GLU A N 1
ATOM 1150 C CA . GLU A 1 151 ? 8.886 10.124 -1.150 1.00 96.81 151 GLU A CA 1
ATOM 1151 C C . GLU A 1 151 ? 9.397 11.542 -1.468 1.00 96.81 151 GLU A C 1
ATOM 1153 O O . GLU A 1 151 ? 9.793 12.319 -0.598 1.00 96.81 151 GLU A O 1
ATOM 1158 N N . CYS A 1 152 ? 9.467 11.876 -2.755 1.00 94.81 152 CYS A N 1
ATOM 1159 C CA . CYS A 1 152 ? 9.764 13.235 -3.187 1.00 94.81 152 CYS A CA 1
ATOM 1160 C C . CYS A 1 152 ? 8.553 14.133 -2.921 1.00 94.81 152 CYS A C 1
ATOM 1162 O O . CYS A 1 152 ? 7.442 13.810 -3.332 1.00 94.81 152 CYS A O 1
ATOM 1164 N N . GLY A 1 153 ? 8.785 15.277 -2.285 1.00 92.38 153 GLY A N 1
ATOM 1165 C CA . GLY A 1 153 ? 7.743 16.208 -1.867 1.00 92.38 153 GLY A CA 1
ATOM 1166 C C . GLY A 1 153 ? 7.484 17.383 -2.805 1.00 92.38 153 GLY A C 1
ATOM 1167 O O . GLY A 1 153 ? 8.113 17.486 -3.864 1.00 92.38 153 GLY A O 1
ATOM 1168 N N . PRO A 1 154 ? 6.596 18.314 -2.419 1.00 89.62 154 PRO A N 1
ATOM 1169 C CA . PRO A 1 154 ? 6.357 19.563 -3.150 1.00 89.62 154 PRO A CA 1
ATOM 1170 C C . PRO A 1 154 ? 7.624 20.420 -3.300 1.00 89.62 154 PRO A C 1
ATOM 1172 O O . PRO A 1 154 ? 7.821 21.067 -4.324 1.00 89.62 154 PRO A O 1
ATOM 1175 N N . SER A 1 155 ? 8.527 20.362 -2.317 1.00 88.19 155 SER A N 1
ATOM 1176 C CA . SER A 1 155 ? 9.812 21.078 -2.327 1.00 88.19 155 SER A CA 1
ATOM 1177 C C . SER A 1 155 ? 10.866 20.457 -3.258 1.00 88.19 155 SER A C 1
ATOM 1179 O O . SER A 1 155 ? 11.922 21.050 -3.491 1.00 88.19 155 SER A O 1
ATOM 1181 N N . CYS A 1 156 ? 10.628 19.254 -3.792 1.00 87.62 156 CYS A N 1
ATOM 1182 C CA . CYS A 1 156 ? 11.557 18.595 -4.706 1.00 87.62 156 CYS A CA 1
ATOM 1183 C C . CYS A 1 156 ? 11.400 19.115 -6.140 1.00 87.62 156 CYS A C 1
ATOM 1185 O O . CYS A 1 156 ? 10.295 19.224 -6.657 1.00 87.62 156 CYS A O 1
ATOM 1187 N N . ARG A 1 157 ? 12.527 19.317 -6.835 1.00 87.62 157 ARG A N 1
ATOM 1188 C CA . ARG A 1 157 ? 12.562 19.800 -8.233 1.00 87.62 157 ARG A CA 1
ATOM 1189 C C . ARG A 1 157 ? 12.326 18.715 -9.291 1.00 87.62 157 ARG A C 1
ATOM 1191 O O . ARG A 1 157 ? 12.360 19.006 -10.480 1.00 87.62 157 ARG A O 1
ATOM 1198 N N . CYS A 1 158 ? 12.154 17.464 -8.871 1.00 87.75 158 CYS A N 1
ATOM 1199 C CA . CYS A 1 158 ? 11.909 16.350 -9.781 1.00 87.75 158 CYS A CA 1
ATOM 1200 C C . CYS A 1 158 ? 10.486 16.420 -10.368 1.00 87.75 158 CYS A C 1
ATOM 1202 O O . CYS A 1 158 ? 9.572 16.911 -9.693 1.00 87.75 158 CYS A O 1
ATOM 1204 N N . PRO A 1 159 ? 10.277 15.911 -11.596 1.00 87.38 159 PRO A N 1
ATOM 1205 C CA . PRO A 1 159 ? 8.976 15.968 -12.255 1.00 87.38 159 PRO A CA 1
ATOM 1206 C C . PRO A 1 159 ? 7.914 15.129 -11.515 1.00 87.38 159 PRO A C 1
ATOM 1208 O O . PRO A 1 159 ? 8.263 14.243 -10.729 1.00 87.38 159 PRO A O 1
ATOM 1211 N N . PRO A 1 160 ? 6.611 15.327 -11.800 1.00 85.06 160 PRO A N 1
ATOM 1212 C CA . PRO A 1 160 ? 5.542 14.469 -11.276 1.00 85.06 160 PRO A CA 1
ATOM 1213 C C . PRO A 1 160 ? 5.719 12.989 -11.642 1.00 85.06 160 PRO A C 1
ATOM 1215 O O . PRO A 1 160 ? 5.310 12.111 -10.900 1.00 85.06 160 PRO A O 1
ATOM 1218 N N . THR A 1 161 ? 6.391 12.689 -12.754 1.00 85.94 161 THR A N 1
ATOM 1219 C CA . THR A 1 161 ? 6.733 11.323 -13.183 1.00 85.94 161 THR A CA 1
ATOM 1220 C C . THR A 1 161 ? 7.913 10.711 -12.421 1.00 85.94 161 THR A C 1
ATOM 1222 O O . THR A 1 161 ? 8.361 9.617 -12.767 1.00 85.94 161 THR A O 1
ATOM 1225 N N . CYS A 1 162 ? 8.449 11.398 -11.407 1.00 88.56 162 CYS A N 1
ATOM 1226 C CA . CYS A 1 162 ? 9.548 10.892 -10.597 1.00 88.56 162 CYS A CA 1
ATOM 1227 C C . CYS A 1 162 ? 9.191 9.529 -9.992 1.00 88.56 162 CYS A C 1
ATOM 1229 O O . CYS A 1 162 ? 8.151 9.354 -9.362 1.00 88.56 162 CYS A O 1
ATOM 1231 N N . ARG A 1 163 ? 10.114 8.571 -10.109 1.00 90.25 163 ARG A N 1
ATOM 1232 C CA . ARG A 1 163 ? 9.963 7.216 -9.555 1.00 90.25 163 ARG A CA 1
ATOM 1233 C C . ARG A 1 163 ? 9.739 7.197 -8.038 1.00 90.25 163 ARG A C 1
ATOM 1235 O O . ARG A 1 163 ? 9.208 6.226 -7.516 1.00 90.25 163 ARG A O 1
ATOM 1242 N N . ASN A 1 164 ? 10.151 8.253 -7.337 1.00 94.00 164 ASN A N 1
ATOM 1243 C CA . ASN A 1 164 ? 9.947 8.416 -5.900 1.00 94.00 164 ASN A CA 1
ATOM 1244 C C . ASN A 1 164 ? 8.674 9.218 -5.559 1.00 94.00 164 ASN A C 1
ATOM 1246 O O . ASN A 1 164 ? 8.620 9.840 -4.504 1.00 94.00 164 ASN A O 1
ATOM 1250 N N . ARG A 1 165 ? 7.690 9.260 -6.465 1.00 95.00 165 ARG A N 1
ATOM 1251 C CA . ARG A 1 165 ? 6.336 9.785 -6.242 1.00 95.00 165 ARG A CA 1
ATOM 1252 C C . ARG A 1 165 ? 5.334 8.693 -6.620 1.00 95.00 165 ARG A C 1
ATOM 1254 O O . ARG A 1 165 ? 5.027 8.516 -7.800 1.00 95.00 165 ARG A O 1
ATOM 1261 N N . VAL A 1 166 ? 4.884 7.903 -5.648 1.00 96.44 166 VAL A N 1
ATOM 1262 C CA . VAL A 1 166 ? 4.021 6.738 -5.896 1.00 96.44 166 VAL A CA 1
ATOM 1263 C C . VAL A 1 166 ? 2.711 6.879 -5.141 1.00 96.44 166 VAL A C 1
ATOM 1265 O O . VAL A 1 166 ? 1.675 7.076 -5.777 1.00 96.44 166 VAL A O 1
ATOM 1268 N N . SER A 1 167 ? 2.734 6.807 -3.811 1.00 96.75 167 SER A N 1
ATOM 1269 C CA . SER A 1 167 ? 1.515 6.824 -3.001 1.00 96.75 167 SER A CA 1
ATOM 1270 C C . SER A 1 167 ? 0.829 8.188 -3.014 1.00 96.75 167 SER A C 1
ATOM 1272 O O . SER A 1 167 ? -0.398 8.250 -3.007 1.00 96.75 167 SER A O 1
ATOM 1274 N N . GLN A 1 168 ? 1.594 9.278 -3.152 1.00 95.38 168 GLN A N 1
ATOM 1275 C CA . GLN A 1 168 ? 1.042 10.638 -3.256 1.00 95.38 168 GLN A CA 1
ATOM 1276 C C . GLN A 1 168 ? 0.151 10.855 -4.497 1.00 95.38 168 GLN A C 1
ATOM 1278 O O . GLN A 1 168 ? -0.617 11.809 -4.557 1.00 95.38 168 GLN A O 1
ATOM 1283 N N . HIS A 1 169 ? 0.221 9.977 -5.507 1.00 95.00 169 HIS A N 1
ATOM 1284 C CA . HIS A 1 169 ? -0.647 10.051 -6.690 1.00 95.00 169 HIS A CA 1
ATOM 1285 C C . HIS A 1 169 ? -2.042 9.449 -6.479 1.00 95.00 169 HIS A C 1
ATOM 1287 O O . HIS A 1 169 ? -2.843 9.421 -7.426 1.00 95.00 169 HIS A O 1
ATOM 1293 N N . GLY A 1 170 ? -2.328 8.957 -5.272 1.00 93.88 170 GLY A N 1
ATOM 1294 C CA . GLY A 1 170 ? -3.607 8.370 -4.908 1.00 93.88 170 GLY A CA 1
ATOM 1295 C C . GLY A 1 170 ? -3.892 7.039 -5.606 1.00 93.88 170 GLY A C 1
ATOM 1296 O O . GLY A 1 170 ? -3.040 6.429 -6.256 1.00 93.88 170 GLY A O 1
ATOM 1297 N N . ILE A 1 171 ? -5.125 6.567 -5.438 1.00 95.25 171 ILE A N 1
ATOM 1298 C CA . ILE A 1 171 ? -5.560 5.227 -5.845 1.00 95.25 171 ILE A CA 1
ATOM 1299 C C . ILE A 1 171 ? -5.509 5.081 -7.375 1.00 95.25 171 ILE A C 1
ATOM 1301 O O . ILE A 1 171 ? -6.089 5.884 -8.108 1.00 95.25 171 ILE A O 1
ATOM 1305 N N . LYS A 1 172 ? -4.834 4.028 -7.860 1.00 93.00 172 LYS A N 1
ATOM 1306 C CA . LYS A 1 172 ? -4.785 3.638 -9.289 1.00 93.00 172 LYS A CA 1
ATOM 1307 C C . LYS A 1 172 ? -5.432 2.282 -9.582 1.00 93.00 172 LYS A C 1
ATOM 1309 O O . LYS A 1 172 ? -5.566 1.911 -10.744 1.00 93.00 172 LYS A O 1
ATOM 1314 N N . ILE A 1 173 ? -5.813 1.540 -8.543 1.00 91.88 173 ILE A N 1
ATOM 1315 C CA . ILE A 1 173 ? -6.458 0.228 -8.655 1.00 91.88 173 ILE A CA 1
ATOM 1316 C C . ILE A 1 173 ? -7.974 0.400 -8.525 1.00 91.88 173 ILE A C 1
ATOM 1318 O O . ILE A 1 173 ? -8.452 1.210 -7.735 1.00 91.88 173 ILE A O 1
ATOM 1322 N N . SER A 1 174 ? -8.738 -0.375 -9.296 1.00 94.62 174 SER A N 1
ATOM 1323 C CA . SER A 1 174 ? -10.200 -0.429 -9.198 1.00 94.62 174 SER A CA 1
ATOM 1324 C C . SER A 1 174 ? -10.627 -1.175 -7.933 1.00 94.62 174 SER A C 1
ATOM 1326 O O . SER A 1 174 ? -10.692 -2.406 -7.928 1.00 94.62 174 SER A O 1
ATOM 1328 N N . LEU A 1 175 ? -10.898 -0.421 -6.870 1.00 96.75 175 LEU A N 1
ATOM 1329 C CA . LEU A 1 175 ? -11.385 -0.940 -5.596 1.00 96.75 175 LEU A CA 1
ATOM 1330 C C . LEU A 1 175 ? -12.913 -0.932 -5.547 1.00 96.75 175 LEU A C 1
ATOM 1332 O O . LEU A 1 175 ? -13.555 -0.015 -6.057 1.00 96.75 175 LEU A O 1
ATOM 1336 N N . GLU A 1 176 ? -13.480 -1.925 -4.873 1.00 97.44 176 GLU A N 1
ATOM 1337 C CA . GLU A 1 176 ? -14.888 -1.947 -4.496 1.00 97.44 176 GLU A CA 1
ATOM 1338 C C . GLU A 1 176 ? -15.053 -2.273 -3.012 1.00 97.44 176 GLU A C 1
ATOM 1340 O O . GLU A 1 176 ? -14.322 -3.091 -2.443 1.00 97.44 176 GLU A O 1
ATOM 1345 N N . ILE A 1 177 ? -16.047 -1.632 -2.402 1.00 98.19 177 ILE A N 1
ATOM 1346 C CA . ILE A 1 177 ? -16.515 -1.958 -1.059 1.00 98.19 177 ILE A CA 1
ATOM 1347 C C . ILE A 1 177 ? -17.648 -2.971 -1.211 1.00 98.19 177 ILE A C 1
ATOM 1349 O O . ILE A 1 177 ? -18.587 -2.747 -1.975 1.00 98.19 177 ILE A O 1
ATOM 1353 N N . PHE A 1 178 ? -17.575 -4.081 -0.483 1.00 98.00 178 PHE A N 1
ATOM 1354 C CA . PHE A 1 178 ? -18.571 -5.147 -0.545 1.00 98.00 178 PHE A CA 1
ATOM 1355 C C . PHE A 1 178 ? -18.976 -5.611 0.854 1.00 98.00 178 PHE A C 1
ATOM 1357 O O . PHE A 1 178 ? -18.231 -5.461 1.824 1.00 98.00 178 PHE A O 1
ATOM 1364 N N . ARG A 1 179 ? -20.181 -6.176 0.977 1.00 97.94 179 ARG A N 1
ATOM 1365 C CA . ARG A 1 179 ? -20.662 -6.728 2.245 1.00 97.94 179 ARG A CA 1
ATOM 1366 C C . ARG A 1 179 ? -20.089 -8.131 2.441 1.00 97.94 179 ARG A C 1
ATOM 1368 O O . ARG A 1 179 ? -20.325 -9.020 1.628 1.00 97.94 179 ARG A O 1
ATOM 1375 N N . THR A 1 180 ? -19.356 -8.328 3.531 1.00 96.69 180 THR A N 1
ATOM 1376 C CA . THR A 1 180 ? -18.886 -9.646 3.976 1.00 96.69 180 THR A CA 1
ATOM 1377 C C . THR A 1 180 ? -19.963 -10.346 4.809 1.00 96.69 180 THR A C 1
ATOM 1379 O O . THR A 1 180 ? -20.879 -9.691 5.319 1.00 96.69 180 THR A O 1
ATOM 1382 N N . SER A 1 181 ? -19.839 -11.665 4.977 1.00 93.12 181 SER A N 1
ATOM 1383 C CA . SER A 1 181 ? -20.749 -12.467 5.803 1.00 93.12 181 SER A CA 1
ATOM 1384 C C . SER A 1 181 ? -20.680 -12.095 7.288 1.00 93.12 181 SER A C 1
ATOM 1386 O O . SER A 1 181 ? -21.714 -11.834 7.892 1.00 93.12 181 SER A O 1
ATOM 1388 N N . GLU A 1 182 ? -19.474 -12.021 7.864 1.00 91.06 182 GLU A N 1
ATOM 1389 C CA . GLU A 1 182 ? -19.288 -11.906 9.324 1.00 91.06 182 GLU A CA 1
ATOM 1390 C C . GLU A 1 182 ? -18.545 -10.642 9.785 1.00 91.06 182 GLU A C 1
ATOM 1392 O O . GLU A 1 182 ? -18.595 -10.301 10.963 1.00 91.06 182 GLU A O 1
ATOM 1397 N N . LYS A 1 183 ? -17.871 -9.917 8.882 1.00 93.88 183 LYS A N 1
ATOM 1398 C CA . LYS A 1 183 ? -16.955 -8.812 9.236 1.00 93.88 183 LYS A CA 1
ATOM 1399 C C . LYS A 1 183 ? -17.493 -7.419 8.909 1.00 93.88 183 LYS A C 1
ATOM 1401 O O . LYS A 1 183 ? -16.762 -6.445 8.974 1.00 93.88 183 LYS A O 1
ATOM 1406 N N . GLY A 1 184 ? -18.766 -7.301 8.535 1.00 95.31 184 GLY A N 1
ATOM 1407 C CA . GLY A 1 184 ? -19.300 -6.017 8.082 1.00 95.31 184 GLY A CA 1
ATOM 1408 C C . GLY A 1 184 ? -18.957 -5.749 6.617 1.00 95.31 184 GLY A C 1
ATOM 1409 O O . GLY A 1 184 ? -19.123 -6.621 5.758 1.00 95.31 184 GLY A O 1
ATOM 1410 N N . TRP A 1 185 ? -18.507 -4.535 6.331 1.00 97.25 185 TRP A N 1
ATOM 1411 C CA . TRP A 1 185 ? -18.007 -4.133 5.017 1.00 97.25 185 TRP A CA 1
ATOM 1412 C C . TRP A 1 185 ? -16.545 -4.549 4.849 1.00 97.25 185 TRP A C 1
ATOM 1414 O O . TRP A 1 185 ? -15.815 -4.640 5.825 1.00 97.25 185 TRP A O 1
ATOM 1424 N N . GLY A 1 186 ? -16.129 -4.837 3.622 1.00 97.88 186 GLY A N 1
ATOM 1425 C CA . GLY A 1 186 ? -14.750 -5.159 3.272 1.00 97.88 186 GLY A CA 1
ATOM 1426 C C . GLY A 1 186 ? -14.366 -4.515 1.949 1.00 97.88 186 GLY A C 1
ATOM 1427 O O . GLY A 1 186 ? -15.228 -4.032 1.213 1.00 97.88 186 GLY A O 1
ATOM 1428 N N . VAL A 1 187 ? -13.076 -4.542 1.624 1.00 98.56 187 VAL A N 1
ATOM 1429 C CA . VAL A 1 187 ? -12.547 -4.012 0.360 1.00 98.56 187 VAL A CA 1
ATOM 1430 C C . VAL A 1 187 ? -11.972 -5.150 -0.474 1.00 98.56 187 VAL A C 1
ATOM 1432 O O . VAL A 1 187 ? -11.285 -6.031 0.047 1.00 98.56 187 VAL A O 1
ATOM 1435 N N . ARG A 1 188 ? -12.246 -5.130 -1.779 1.00 98.25 188 ARG A N 1
ATOM 1436 C CA . ARG A 1 188 ? -11.614 -6.007 -2.773 1.00 98.25 188 ARG A CA 1
ATOM 1437 C C . ARG A 1 188 ? -11.332 -5.257 -4.072 1.00 98.25 188 ARG A C 1
ATOM 1439 O O . ARG A 1 188 ? -11.731 -4.107 -4.229 1.00 98.25 188 ARG A O 1
ATOM 1446 N N . SER A 1 189 ? -10.635 -5.906 -5.000 1.00 96.75 189 SER A N 1
ATOM 1447 C CA . SER A 1 189 ? -10.370 -5.376 -6.344 1.00 96.75 189 SER A CA 1
ATOM 1448 C C . SER A 1 189 ? -10.996 -6.264 -7.412 1.00 96.75 189 SER A C 1
ATOM 1450 O O . SER A 1 189 ? -10.937 -7.488 -7.316 1.00 96.75 189 SER A O 1
ATOM 1452 N N . LEU A 1 190 ? -11.547 -5.653 -8.462 1.00 91.50 190 LEU A N 1
ATOM 1453 C CA . LEU A 1 190 ? -12.046 -6.367 -9.648 1.00 91.50 190 LEU A CA 1
ATOM 1454 C C . LEU A 1 190 ? -10.918 -6.935 -10.517 1.00 91.50 190 LEU A C 1
ATOM 1456 O O . LEU A 1 190 ? -11.135 -7.849 -11.307 1.00 91.50 190 LEU A O 1
ATOM 1460 N N . ASN A 1 191 ? -9.712 -6.390 -10.372 1.00 93.62 191 ASN A N 1
ATOM 1461 C CA . ASN A 1 191 ? -8.533 -6.764 -11.141 1.00 93.62 191 ASN A CA 1
ATOM 1462 C C . ASN A 1 191 ? -7.487 -7.422 -10.240 1.00 93.62 191 ASN A C 1
ATOM 1464 O O . ASN A 1 191 ? -7.432 -7.160 -9.037 1.00 93.62 191 ASN A O 1
ATOM 1468 N N . SER A 1 192 ? -6.608 -8.227 -10.836 1.00 94.69 192 SER A N 1
ATOM 1469 C CA . SER A 1 192 ? -5.450 -8.774 -10.130 1.00 94.69 192 SER A CA 1
ATOM 1470 C C . SER A 1 192 ? -4.505 -7.657 -9.688 1.00 94.69 192 SER A C 1
ATOM 1472 O O . SER A 1 192 ? -4.200 -6.760 -10.478 1.00 94.69 192 SER A O 1
ATOM 1474 N N . ILE A 1 193 ? -3.971 -7.760 -8.477 1.00 95.69 193 ILE A N 1
ATOM 1475 C CA . ILE A 1 193 ? -2.990 -6.829 -7.915 1.00 95.69 193 ILE A CA 1
ATOM 1476 C C . ILE A 1 193 ? -1.645 -7.545 -7.835 1.00 95.69 193 ILE A C 1
ATOM 1478 O O . ILE A 1 193 ? -1.570 -8.678 -7.368 1.00 95.69 193 ILE A O 1
ATOM 1482 N N . SER A 1 194 ? -0.564 -6.915 -8.300 1.00 95.31 194 SER A N 1
ATOM 1483 C CA . SER A 1 194 ? 0.767 -7.499 -8.124 1.00 95.31 194 SER A CA 1
ATOM 1484 C C . SER A 1 194 ? 1.340 -7.152 -6.754 1.00 95.31 194 SER A C 1
ATOM 1486 O O . SER A 1 194 ? 1.096 -6.069 -6.220 1.00 95.31 194 SER A O 1
ATOM 1488 N N . ARG A 1 195 ? 2.226 -8.014 -6.251 1.00 93.25 195 ARG A N 1
ATOM 1489 C CA . ARG A 1 195 ? 3.045 -7.715 -5.074 1.00 93.25 195 ARG A CA 1
ATOM 1490 C C . ARG A 1 195 ? 3.724 -6.348 -5.202 1.00 93.25 195 ARG A C 1
ATOM 1492 O O . ARG A 1 195 ? 4.291 -6.023 -6.248 1.00 93.25 195 ARG A O 1
ATOM 1499 N N . GLY A 1 196 ? 3.693 -5.587 -4.113 1.00 93.56 196 GLY A N 1
ATOM 1500 C CA . GLY A 1 196 ? 4.310 -4.272 -3.985 1.00 93.56 196 GLY A CA 1
ATOM 1501 C C . GLY A 1 196 ? 3.507 -3.127 -4.604 1.00 93.56 196 GLY A C 1
ATOM 1502 O O . GLY A 1 196 ? 3.978 -1.993 -4.579 1.00 93.56 196 GLY A O 1
ATOM 1503 N N . ASN A 1 197 ? 2.320 -3.375 -5.168 1.00 97.12 197 ASN A N 1
ATOM 1504 C CA . ASN A 1 197 ? 1.448 -2.286 -5.596 1.00 97.12 197 ASN A CA 1
ATOM 1505 C C . ASN A 1 197 ? 0.902 -1.508 -4.391 1.00 97.12 197 ASN A C 1
ATOM 1507 O O . ASN A 1 197 ? 0.485 -2.106 -3.400 1.00 97.12 197 ASN A O 1
ATOM 1511 N N . PHE A 1 198 ? 0.876 -0.181 -4.523 1.00 98.25 198 PHE A N 1
ATOM 1512 C CA . PHE A 1 198 ? 0.137 0.714 -3.636 1.00 98.25 198 PHE A CA 1
ATOM 1513 C C . PHE A 1 198 ? -1.372 0.511 -3.811 1.00 98.25 198 PHE A C 1
ATOM 1515 O O . PHE A 1 198 ? -1.850 0.439 -4.945 1.00 98.25 198 PHE A O 1
ATOM 1522 N N . ILE A 1 199 ? -2.102 0.430 -2.698 1.00 98.31 199 ILE A N 1
ATOM 1523 C CA . ILE A 1 199 ? -3.552 0.216 -2.664 1.00 98.31 199 ILE A CA 1
ATOM 1524 C C . ILE A 1 199 ? -4.275 1.536 -2.415 1.00 98.31 199 ILE A C 1
ATOM 1526 O O . ILE A 1 199 ? -4.945 2.056 -3.307 1.00 98.31 199 ILE A O 1
ATOM 1530 N N . CYS A 1 200 ? -4.133 2.071 -1.205 1.00 98.19 200 CYS A N 1
ATOM 1531 C CA . CYS A 1 200 ? -4.694 3.340 -0.772 1.00 98.19 200 CYS A CA 1
ATOM 1532 C C . CYS A 1 200 ? -3.987 3.819 0.501 1.00 98.19 200 CYS A C 1
ATOM 1534 O O . CYS A 1 200 ? -3.269 3.064 1.157 1.00 98.19 200 CYS A O 1
ATOM 1536 N N . GLU A 1 201 ? -4.223 5.073 0.851 1.00 97.62 201 GLU A N 1
ATOM 1537 C CA . GLU A 1 201 ? -3.876 5.633 2.155 1.00 97.62 201 GLU A CA 1
ATOM 1538 C C . GLU A 1 201 ? -4.964 5.297 3.188 1.00 97.62 201 GLU A C 1
ATOM 1540 O O . GLU A 1 201 ? -6.118 5.096 2.804 1.00 97.62 201 GLU A O 1
ATOM 1545 N N . TYR A 1 202 ? -4.632 5.262 4.476 1.00 96.50 202 TYR A N 1
ATOM 1546 C CA . TYR A 1 202 ? -5.607 5.365 5.561 1.00 96.50 202 TYR A CA 1
ATOM 1547 C C . TYR A 1 202 ? -5.737 6.834 5.971 1.00 96.50 202 TYR A C 1
ATOM 1549 O O . TYR A 1 202 ? -4.849 7.376 6.622 1.00 96.50 202 TYR A O 1
ATOM 1557 N N . THR A 1 203 ? -6.828 7.490 5.573 1.00 95.06 203 THR A N 1
ATOM 1558 C CA . THR A 1 203 ? -7.039 8.917 5.867 1.00 95.06 203 THR A CA 1
ATOM 1559 C C . THR A 1 203 ? -8.122 9.103 6.917 1.00 95.06 203 THR A C 1
ATOM 1561 O O . THR A 1 203 ? -9.171 8.458 6.828 1.00 95.06 203 THR A O 1
ATOM 1564 N N . GLY A 1 204 ? -7.925 10.068 7.806 1.00 94.25 204 GLY A N 1
ATOM 1565 C CA . GLY A 1 204 ? -8.907 10.480 8.797 1.00 94.25 204 GLY A CA 1
ATOM 1566 C C . GLY A 1 204 ? -8.479 11.741 9.535 1.00 94.25 204 GLY A C 1
ATOM 1567 O O . GLY A 1 204 ? -7.566 12.439 9.092 1.00 94.25 204 GLY A O 1
ATOM 1568 N N . GLU A 1 205 ? -9.144 12.034 10.645 1.00 93.88 205 GLU A N 1
ATOM 1569 C CA . GLU A 1 205 ? -8.741 13.095 11.565 1.00 93.88 205 GLU A CA 1
ATOM 1570 C C . GLU A 1 205 ? -7.531 12.633 12.385 1.00 93.88 205 GLU A C 1
ATOM 1572 O O . GLU A 1 205 ? -7.527 11.530 12.927 1.00 93.88 205 GLU A O 1
ATOM 1577 N N . LEU A 1 206 ? -6.480 13.450 12.442 1.00 92.88 206 LEU A N 1
ATOM 1578 C CA . LEU A 1 206 ? -5.282 13.148 13.218 1.00 92.88 206 LEU A CA 1
ATOM 1579 C C . LEU A 1 206 ? -5.482 13.616 14.661 1.00 92.88 206 LEU A C 1
ATOM 1581 O O . LEU A 1 206 ? -5.703 14.802 14.894 1.00 92.88 206 LEU A O 1
ATOM 1585 N N . LEU A 1 207 ? -5.364 12.691 15.607 1.00 91.62 207 LEU A N 1
ATOM 1586 C CA . LEU A 1 207 ? -5.619 12.908 17.026 1.00 91.62 207 LEU A CA 1
ATOM 1587 C C . LEU A 1 207 ? -4.388 12.572 17.863 1.00 91.62 207 LEU A C 1
ATOM 1589 O O . LEU A 1 207 ? -3.638 11.637 17.551 1.00 91.62 207 LEU A O 1
ATOM 1593 N N . GLN A 1 208 ? -4.212 13.304 18.959 1.00 89.19 208 GLN A N 1
ATOM 1594 C CA . GLN A 1 208 ? -3.273 12.919 20.013 1.00 89.19 208 GLN A CA 1
ATOM 1595 C C . GLN A 1 208 ? -3.835 11.744 20.829 1.00 89.19 208 GLN A C 1
ATOM 1597 O O . GLN A 1 208 ? -5.047 11.512 20.855 1.00 89.19 208 GLN A O 1
ATOM 1602 N N . GLU A 1 209 ? -2.969 10.983 21.503 1.00 80.19 209 GLU A N 1
ATOM 1603 C CA . GLU A 1 209 ? -3.373 9.790 22.265 1.00 80.19 209 GLU A CA 1
ATOM 1604 C C . GLU A 1 209 ? -4.431 10.118 23.339 1.00 80.19 209 GLU A C 1
ATOM 1606 O O . GLU A 1 209 ? -5.381 9.356 23.522 1.00 80.19 209 GLU A O 1
ATOM 1611 N N . GLU A 1 210 ? -4.353 11.288 23.983 1.00 83.19 210 GLU A N 1
ATOM 1612 C CA . GLU A 1 210 ? -5.332 11.742 24.979 1.00 83.19 210 GLU A CA 1
ATOM 1613 C C . GLU A 1 210 ? -6.704 12.087 24.384 1.00 83.19 210 GLU A C 1
ATOM 1615 O O . GLU A 1 210 ? -7.712 12.059 25.094 1.00 83.19 210 GLU A O 1
ATOM 1620 N N . GLU A 1 211 ? -6.755 12.471 23.111 1.00 86.44 211 GLU A N 1
ATOM 1621 C CA . GLU A 1 211 ? -7.997 12.764 22.390 1.00 86.44 211 GLU A CA 1
ATOM 1622 C C . GLU A 1 211 ? -8.621 11.470 21.874 1.00 86.44 211 GLU A C 1
ATOM 1624 O O . GLU A 1 211 ? -9.813 11.238 22.076 1.00 86.44 211 GLU A O 1
ATOM 1629 N N . ALA A 1 212 ? -7.799 10.589 21.298 1.00 83.62 212 ALA A N 1
ATOM 1630 C CA . ALA A 1 212 ? -8.219 9.279 20.819 1.00 83.62 212 ALA A CA 1
ATOM 1631 C C . ALA A 1 212 ? -8.765 8.395 21.954 1.00 83.62 212 ALA A C 1
ATOM 1633 O O . ALA A 1 212 ? -9.768 7.710 21.770 1.00 83.62 212 ALA A O 1
ATOM 1634 N N . ALA A 1 213 ? -8.168 8.457 23.151 1.00 79.31 213 ALA A N 1
ATOM 1635 C CA . ALA A 1 213 ? -8.621 7.703 24.323 1.00 79.31 213 ALA A CA 1
ATOM 1636 C C . ALA A 1 213 ? -10.016 8.109 24.835 1.00 79.31 213 ALA A C 1
ATOM 1638 O O . ALA A 1 213 ? -10.622 7.361 25.598 1.00 79.31 213 ALA A O 1
ATOM 1639 N N . LYS A 1 214 ? -10.525 9.283 24.441 1.00 81.44 214 LYS A N 1
ATOM 1640 C CA . LYS A 1 214 ? -11.860 9.777 24.822 1.00 81.44 214 LYS A CA 1
ATOM 1641 C C . LYS A 1 214 ? -12.946 9.384 23.821 1.00 81.44 214 LYS A C 1
ATOM 1643 O O . LYS A 1 214 ? -14.105 9.744 24.017 1.00 81.44 214 LYS A O 1
ATOM 1648 N N . LEU A 1 215 ? -12.587 8.723 22.721 1.00 79.75 215 LEU A N 1
ATOM 1649 C CA . LEU A 1 215 ? -13.550 8.326 21.705 1.00 79.75 215 LEU A CA 1
ATOM 1650 C C . LEU A 1 215 ? -14.304 7.069 22.136 1.00 79.75 215 LEU A C 1
ATOM 1652 O O . LEU A 1 215 ? -13.710 6.040 22.439 1.00 79.75 215 LEU A O 1
ATOM 1656 N N . GLU A 1 216 ? -15.633 7.136 22.071 1.00 71.25 216 GLU A N 1
ATOM 1657 C CA . GLU A 1 216 ? -16.500 5.980 22.330 1.00 71.25 216 GLU A CA 1
ATOM 1658 C C . GLU A 1 216 ? -16.390 4.904 21.233 1.00 71.25 216 GLU A C 1
ATOM 1660 O O . GLU A 1 216 ? -16.619 3.721 21.489 1.00 71.25 216 GLU A O 1
ATOM 1665 N N . ASN A 1 217 ? -16.047 5.301 20.000 1.00 73.25 217 ASN A N 1
ATOM 1666 C CA . ASN A 1 217 ? -15.927 4.404 18.853 1.00 73.25 217 ASN A CA 1
ATOM 1667 C C . ASN A 1 217 ? -14.458 4.143 18.506 1.00 73.25 217 ASN A C 1
ATOM 1669 O O . ASN A 1 217 ? -13.797 4.985 17.901 1.00 73.25 217 ASN A O 1
ATOM 1673 N N . ASP A 1 218 ? -13.981 2.945 18.835 1.00 75.31 218 ASP A N 1
ATOM 1674 C CA . ASP A 1 218 ? -12.621 2.490 18.552 1.00 75.31 218 ASP A CA 1
ATOM 1675 C C . ASP A 1 218 ? -12.498 1.660 17.262 1.00 75.31 218 ASP A C 1
ATOM 1677 O O . ASP A 1 218 ? -11.420 1.153 16.955 1.00 75.31 218 ASP A O 1
ATOM 1681 N N . GLU A 1 219 ? -13.576 1.506 16.481 1.00 83.50 219 GLU A N 1
ATOM 1682 C CA . GLU A 1 219 ? -13.588 0.603 15.321 1.00 83.50 219 GLU A CA 1
ATOM 1683 C C . GLU A 1 219 ? -12.812 1.128 14.107 1.00 83.50 219 GLU A C 1
ATOM 1685 O O . GLU A 1 219 ? -12.382 0.328 13.275 1.00 83.50 219 GLU A O 1
ATOM 1690 N N . TYR A 1 220 ? -12.630 2.448 13.999 1.00 88.81 220 TYR A N 1
ATOM 1691 C CA . TYR A 1 220 ? -11.989 3.111 12.853 1.00 88.81 220 TYR A CA 1
ATOM 1692 C C . TYR A 1 220 ? -10.731 3.891 13.246 1.00 88.81 220 TYR A C 1
ATOM 1694 O O . TYR A 1 220 ? -10.342 4.841 12.557 1.00 88.81 220 TYR A O 1
ATOM 1702 N N . LEU A 1 221 ? -10.092 3.485 14.343 1.00 89.25 221 LEU A N 1
ATOM 1703 C CA . LEU A 1 221 ? -8.843 4.070 14.809 1.00 89.25 221 LEU A CA 1
ATOM 1704 C C . LEU A 1 221 ? -7.646 3.329 14.219 1.00 89.25 221 LEU A C 1
ATOM 1706 O O . LEU A 1 221 ? -7.562 2.102 14.278 1.00 89.25 221 LEU A O 1
ATOM 1710 N N . PHE A 1 222 ? -6.693 4.091 13.693 1.00 90.06 222 PHE A N 1
ATOM 1711 C CA . PHE A 1 222 ? -5.403 3.579 13.257 1.00 90.06 222 PHE A CA 1
ATOM 1712 C C . PHE A 1 222 ? -4.291 4.198 14.104 1.00 90.06 222 PHE A C 1
ATOM 1714 O O . PHE A 1 222 ? -3.972 5.377 13.960 1.00 90.06 222 PHE A O 1
ATOM 1721 N N . ASP A 1 223 ? -3.695 3.395 14.983 1.00 87.62 223 ASP A N 1
ATOM 1722 C CA . ASP A 1 223 ? -2.579 3.816 15.832 1.00 87.62 223 ASP A CA 1
ATOM 1723 C C . ASP A 1 223 ? -1.273 3.849 15.016 1.00 87.62 223 ASP A C 1
ATOM 1725 O O . ASP A 1 223 ? -0.799 2.827 14.503 1.00 87.62 223 ASP A O 1
ATOM 1729 N N . ILE A 1 224 ? -0.690 5.042 14.877 1.00 84.56 224 ILE A N 1
ATOM 1730 C CA . ILE A 1 224 ? 0.568 5.255 14.153 1.00 84.56 224 ILE A CA 1
ATOM 1731 C C . ILE A 1 224 ? 1.755 4.738 14.981 1.00 84.56 224 ILE A C 1
ATOM 1733 O O . ILE A 1 224 ? 2.671 4.107 14.445 1.00 84.56 224 ILE A O 1
ATOM 1737 N N . GLY A 1 225 ? 1.744 5.003 16.291 1.00 62.53 225 GLY A N 1
ATOM 1738 C CA . GLY A 1 225 ? 2.879 4.799 17.190 1.00 62.53 225 GLY A CA 1
ATOM 1739 C C . GLY A 1 225 ? 3.167 3.329 17.499 1.00 62.53 225 GLY A C 1
ATOM 1740 O O . GLY A 1 225 ? 4.325 2.952 17.692 1.00 62.53 225 GLY A O 1
ATOM 1741 N N . ARG A 1 226 ? 2.145 2.464 17.509 1.00 55.66 226 ARG A N 1
ATOM 1742 C CA . ARG A 1 226 ? 2.298 1.060 17.947 1.00 55.66 226 ARG A CA 1
ATOM 1743 C C . ARG A 1 226 ? 2.644 0.055 16.851 1.00 55.66 226 ARG A C 1
ATOM 1745 O O . ARG A 1 226 ? 3.244 -0.972 17.170 1.00 55.66 226 ARG A O 1
ATOM 1752 N N . ASN A 1 227 ? 2.384 0.355 15.575 1.00 50.97 227 ASN A N 1
ATOM 1753 C CA . ASN A 1 227 ? 2.716 -0.543 14.446 1.00 50.97 227 ASN A CA 1
ATOM 1754 C C . ASN A 1 227 ? 4.209 -0.882 14.328 1.00 50.97 227 ASN A C 1
ATOM 1756 O O . ASN A 1 227 ? 4.621 -1.810 13.637 1.00 50.97 227 ASN A O 1
ATOM 1760 N N . TYR A 1 228 ? 5.038 -0.124 15.022 1.00 50.66 228 TYR A N 1
ATOM 1761 C CA . TYR A 1 228 ? 6.474 -0.190 14.929 1.00 50.66 228 TYR A CA 1
ATOM 1762 C C . TYR A 1 228 ? 7.140 -1.030 16.028 1.00 50.66 228 TYR A C 1
ATOM 1764 O O . TYR A 1 228 ? 8.303 -1.415 15.881 1.00 50.66 228 TYR A O 1
ATOM 1772 N N . HIS A 1 229 ? 6.407 -1.368 17.093 1.00 45.34 229 HIS A N 1
ATOM 1773 C CA . HIS A 1 229 ? 6.895 -2.220 18.179 1.00 45.34 229 HIS A CA 1
ATOM 1774 C C . HIS A 1 229 ? 6.667 -3.720 17.940 1.00 45.34 229 HIS A C 1
ATOM 1776 O O . HIS A 1 229 ? 7.075 -4.535 18.774 1.00 45.34 229 HIS A O 1
ATOM 1782 N N . ASP A 1 230 ? 6.090 -4.113 16.797 1.00 51.53 230 ASP A N 1
ATOM 1783 C CA . ASP A 1 230 ? 5.903 -5.519 16.440 1.00 51.53 230 ASP A CA 1
ATOM 1784 C C . ASP A 1 230 ? 7.242 -6.174 16.052 1.00 51.53 230 ASP A C 1
ATOM 1786 O O . ASP A 1 230 ? 7.641 -6.270 14.886 1.00 51.53 230 ASP A O 1
ATOM 1790 N N . LYS A 1 231 ? 7.963 -6.645 17.075 1.00 51.09 231 LYS A N 1
ATOM 1791 C CA . LYS A 1 231 ? 9.205 -7.413 16.924 1.00 51.09 231 LYS A CA 1
ATOM 1792 C C . LYS A 1 231 ? 9.020 -8.646 16.037 1.00 51.09 231 LYS A C 1
ATOM 1794 O O . LYS A 1 231 ? 10.003 -9.093 15.449 1.00 51.09 231 LYS A O 1
ATOM 1799 N N . ASP A 1 232 ? 7.817 -9.207 15.930 1.00 54.03 232 ASP A N 1
ATOM 1800 C CA . ASP A 1 232 ? 7.558 -10.405 15.137 1.00 54.03 232 ASP A CA 1
ATOM 1801 C C . ASP A 1 232 ? 7.315 -10.076 13.659 1.00 54.03 232 ASP A C 1
ATOM 1803 O O . ASP A 1 232 ? 7.806 -10.815 12.801 1.00 54.03 232 ASP A O 1
ATOM 1807 N N . LEU A 1 233 ? 6.675 -8.946 13.335 1.00 55.25 233 LEU A N 1
ATOM 1808 C CA . LEU A 1 233 ? 6.652 -8.393 11.975 1.00 55.25 233 LEU A CA 1
ATOM 1809 C C . LEU A 1 233 ? 8.088 -8.111 11.504 1.00 55.25 233 LEU A C 1
ATOM 1811 O O . LEU A 1 233 ? 8.488 -8.569 10.433 1.00 55.25 233 LEU A O 1
ATOM 1815 N N . TRP A 1 234 ? 8.910 -7.472 12.341 1.00 55.47 234 TRP A N 1
ATOM 1816 C CA . TRP A 1 234 ? 10.313 -7.190 12.022 1.00 55.47 234 TRP A CA 1
ATOM 1817 C C . TRP A 1 234 ? 11.179 -8.449 11.902 1.00 55.47 234 TRP A C 1
ATOM 1819 O O . TRP A 1 234 ? 11.965 -8.549 10.962 1.00 55.47 234 TRP A O 1
ATOM 1829 N N . LYS A 1 235 ? 11.004 -9.457 12.768 1.00 57.44 235 LYS A N 1
ATOM 1830 C CA . LYS A 1 235 ? 11.674 -10.765 12.617 1.00 57.44 235 LYS A CA 1
ATOM 1831 C C . LYS A 1 235 ? 11.267 -11.474 11.325 1.00 57.44 235 LYS A C 1
ATOM 1833 O O . LYS A 1 235 ? 12.109 -12.086 10.668 1.00 57.44 235 LYS A O 1
ATOM 1838 N N . ARG A 1 236 ? 9.990 -11.408 10.930 1.00 57.28 236 ARG A N 1
ATOM 1839 C CA . ARG A 1 236 ? 9.517 -11.976 9.653 1.00 57.28 236 ARG A CA 1
ATOM 1840 C C . ARG A 1 236 ? 10.097 -11.216 8.457 1.00 57.28 236 ARG A C 1
ATOM 1842 O O . ARG A 1 236 ? 10.487 -11.847 7.480 1.00 57.28 236 ARG A O 1
ATOM 1849 N N . LEU A 1 237 ? 10.222 -9.892 8.549 1.00 53.94 237 LEU A N 1
ATOM 1850 C CA . LEU A 1 237 ? 10.789 -9.039 7.499 1.00 53.94 237 LEU A CA 1
ATOM 1851 C C . LEU A 1 237 ? 12.324 -9.123 7.400 1.00 53.94 237 LEU A C 1
ATOM 1853 O O . LEU A 1 237 ? 12.851 -9.007 6.296 1.00 53.94 237 LEU A O 1
ATOM 1857 N N . GLN A 1 238 ? 13.044 -9.413 8.490 1.00 53.53 238 GLN A N 1
ATOM 1858 C CA . GLN A 1 238 ? 14.497 -9.668 8.476 1.00 53.53 238 GLN A CA 1
ATOM 1859 C C . GLN A 1 238 ? 14.882 -10.861 7.589 1.00 53.53 238 GLN A C 1
ATOM 1861 O O . GLN A 1 238 ? 15.916 -10.823 6.926 1.00 53.53 238 GLN A O 1
ATOM 1866 N N . HIS A 1 239 ? 14.028 -11.889 7.503 1.00 52.12 239 HIS A N 1
ATOM 1867 C CA . HIS A 1 239 ? 14.224 -13.008 6.570 1.00 52.12 239 HIS A CA 1
ATOM 1868 C C . HIS A 1 239 ? 14.091 -12.583 5.096 1.00 52.12 239 HIS A C 1
ATOM 1870 O O . HIS A 1 239 ? 14.620 -13.249 4.211 1.00 52.12 239 HIS A O 1
ATOM 1876 N N . VAL A 1 240 ? 13.384 -11.481 4.827 1.00 44.62 240 VAL A N 1
ATOM 1877 C CA . VAL A 1 240 ? 13.155 -10.932 3.482 1.00 44.62 240 VAL A CA 1
ATOM 1878 C C . VAL A 1 240 ? 14.195 -9.859 3.130 1.00 44.62 240 VAL A C 1
ATOM 1880 O O . VAL A 1 240 ? 14.522 -9.695 1.956 1.00 44.62 240 VAL A O 1
ATOM 1883 N N . ASN A 1 241 ? 14.748 -9.147 4.119 1.00 46.34 241 ASN A N 1
ATOM 1884 C CA . ASN A 1 241 ? 15.807 -8.156 3.928 1.00 46.34 241 ASN A CA 1
ATOM 1885 C C . ASN A 1 241 ? 16.774 -8.103 5.138 1.00 46.34 241 ASN A C 1
ATOM 1887 O O . ASN A 1 241 ? 16.488 -7.411 6.118 1.00 46.34 241 ASN A O 1
ATOM 1891 N N . PRO A 1 242 ? 17.948 -8.761 5.059 1.00 48.09 242 PRO A N 1
ATOM 1892 C CA . PRO A 1 242 ? 18.963 -8.764 6.122 1.00 48.09 242 PRO A CA 1
ATOM 1893 C C . PRO A 1 242 ? 19.567 -7.385 6.436 1.00 48.09 242 PRO A C 1
ATOM 1895 O O . PRO A 1 242 ? 20.262 -7.230 7.434 1.00 48.09 242 PRO A O 1
ATOM 1898 N N . SER A 1 243 ? 19.327 -6.393 5.572 1.00 45.84 243 SER A N 1
ATOM 1899 C CA . SER A 1 243 ? 19.900 -5.039 5.631 1.00 45.84 243 SER A CA 1
ATOM 1900 C C . SER A 1 243 ? 19.051 -4.049 6.442 1.00 45.84 243 SER A C 1
ATOM 1902 O O . SER A 1 243 ? 19.374 -2.864 6.487 1.00 45.84 243 SER A O 1
ATOM 1904 N N . LEU A 1 244 ? 17.933 -4.499 7.022 1.00 49.62 244 LEU A N 1
ATOM 1905 C CA . LEU A 1 244 ? 17.036 -3.670 7.826 1.00 49.62 244 LEU A CA 1
ATOM 1906 C C . LEU A 1 244 ? 17.753 -3.164 9.089 1.00 49.62 244 LEU A C 1
ATOM 1908 O O . LEU A 1 244 ? 17.969 -3.924 10.031 1.00 49.62 244 LEU A O 1
ATOM 1912 N N . GLN A 1 245 ? 18.108 -1.876 9.111 1.00 48.84 245 GLN A N 1
ATOM 1913 C CA . GLN A 1 245 ? 18.596 -1.198 10.313 1.00 48.84 245 GLN A CA 1
ATOM 1914 C C . GLN A 1 245 ? 17.414 -0.823 11.213 1.00 48.84 245 GLN A C 1
ATOM 1916 O O . GLN A 1 245 ? 16.483 -0.133 10.796 1.00 48.84 245 GLN A O 1
ATOM 1921 N N . TYR A 1 246 ? 17.459 -1.328 12.445 1.00 48.84 246 TYR A N 1
ATOM 1922 C CA . TYR A 1 246 ? 16.529 -1.012 13.522 1.00 48.84 246 TYR A CA 1
ATOM 1923 C C . TYR A 1 246 ? 16.975 0.306 14.158 1.00 48.84 246 TYR A C 1
ATOM 1925 O O . TYR A 1 246 ? 17.723 0.293 15.130 1.00 48.84 246 TYR A O 1
ATOM 1933 N N . ASP A 1 247 ? 16.576 1.430 13.568 1.00 44.69 247 ASP A N 1
ATOM 1934 C CA . ASP A 1 247 ? 16.885 2.754 14.104 1.00 44.69 247 ASP A CA 1
ATOM 1935 C C . ASP A 1 247 ? 15.594 3.477 14.432 1.00 44.69 247 ASP A C 1
ATOM 1937 O O . ASP A 1 247 ? 14.734 3.678 13.570 1.00 44.69 247 ASP A O 1
ATOM 1941 N N . PHE A 1 248 ? 15.451 3.837 15.702 1.00 56.56 248 PHE A N 1
ATOM 1942 C CA . PHE A 1 248 ? 14.256 4.497 16.162 1.00 56.56 248 PHE A CA 1
ATOM 1943 C C . PHE A 1 248 ? 14.505 5.470 17.300 1.00 56.56 248 PHE A C 1
ATOM 1945 O O . PHE A 1 248 ? 15.034 5.067 18.340 1.00 56.56 248 PHE A O 1
ATOM 1952 N N . PRO A 1 249 ? 14.038 6.722 17.174 1.00 44.94 249 PRO A N 1
ATOM 1953 C CA . PRO A 1 249 ? 13.843 7.574 18.325 1.00 44.94 249 PRO A CA 1
ATOM 1954 C C . PRO A 1 249 ? 12.640 7.027 19.096 1.00 44.94 249 PRO A C 1
ATOM 1956 O O . PRO A 1 249 ? 11.537 6.948 18.561 1.00 44.94 249 PRO A O 1
ATOM 1959 N N . SER A 1 250 ? 12.834 6.648 20.356 1.00 45.94 250 SER A N 1
ATOM 1960 C CA . SER A 1 250 ? 11.733 6.398 21.283 1.00 45.94 250 SER A CA 1
ATOM 1961 C C . SER A 1 250 ? 11.017 7.723 21.578 1.00 45.94 250 SER A C 1
ATOM 1963 O O . SER A 1 250 ? 11.284 8.358 22.602 1.00 45.94 250 SER A O 1
ATOM 1965 N N . SER A 1 251 ? 10.165 8.200 20.670 1.00 50.97 251 SER A N 1
ATOM 1966 C CA . SER A 1 251 ? 9.259 9.302 20.981 1.00 50.97 251 SER A CA 1
ATOM 1967 C C . SER A 1 251 ? 8.142 8.772 21.872 1.00 50.97 251 SER A C 1
ATOM 1969 O O . SER A 1 251 ? 7.515 7.764 21.565 1.00 50.97 251 SER A O 1
ATOM 1971 N N . LYS A 1 252 ? 7.908 9.446 22.999 1.00 53.91 252 LYS A N 1
ATOM 1972 C CA . LYS A 1 252 ? 6.826 9.113 23.938 1.00 53.91 252 LYS A CA 1
ATOM 1973 C C . LYS A 1 252 ? 5.441 9.559 23.455 1.00 53.91 252 LYS A C 1
ATOM 1975 O O . LYS A 1 252 ? 4.463 9.256 24.119 1.00 53.91 252 LYS A O 1
ATOM 1980 N N . GLU A 1 253 ? 5.377 10.298 22.351 1.00 64.62 253 GLU A N 1
ATOM 1981 C CA . GLU A 1 253 ? 4.147 10.868 21.806 1.00 64.62 253 GLU A CA 1
ATOM 1982 C C . GLU A 1 253 ? 3.640 9.986 20.661 1.00 64.62 253 GLU A C 1
ATOM 1984 O O . GLU A 1 253 ? 4.321 9.843 19.639 1.00 64.62 253 GLU A O 1
ATOM 1989 N N . GLY A 1 254 ? 2.474 9.370 20.864 1.00 76.31 254 GLY A N 1
ATOM 1990 C CA . GLY A 1 254 ? 1.746 8.602 19.861 1.00 76.31 254 GLY A CA 1
ATOM 1991 C C . GLY A 1 254 ? 0.619 9.427 19.239 1.00 76.31 254 GLY A C 1
ATOM 1992 O O . GLY A 1 254 ? -0.034 10.220 19.914 1.00 76.31 254 GLY A O 1
ATOM 1993 N N . PHE A 1 255 ? 0.384 9.217 17.947 1.00 88.75 255 PHE A N 1
ATOM 1994 C CA . PHE A 1 255 ? -0.742 9.795 17.219 1.00 88.75 255 PHE A CA 1
ATOM 1995 C C . PHE A 1 255 ? -1.645 8.683 16.690 1.00 88.75 255 PHE A C 1
ATOM 1997 O O . PHE A 1 255 ? -1.189 7.575 16.398 1.00 88.75 255 PHE A O 1
ATOM 2004 N N . THR A 1 256 ? -2.929 8.989 16.550 1.00 90.69 256 THR A N 1
ATOM 2005 C CA . THR A 1 256 ? -3.942 8.078 16.010 1.00 90.69 256 THR A CA 1
ATOM 2006 C C . THR A 1 256 ? -4.716 8.772 14.901 1.00 90.69 256 THR A C 1
ATOM 2008 O O . THR A 1 256 ? -5.001 9.962 14.992 1.00 90.69 256 THR A O 1
ATOM 2011 N N . ILE A 1 257 ? -5.068 8.032 13.854 1.00 93.00 257 ILE A N 1
ATOM 2012 C CA . ILE A 1 257 ? -5.945 8.513 12.785 1.00 93.00 257 ILE A CA 1
ATOM 2013 C C . ILE A 1 257 ? -7.355 7.975 13.033 1.00 93.00 257 ILE A C 1
ATOM 2015 O O . ILE A 1 257 ? -7.550 6.759 13.031 1.00 93.00 257 ILE A O 1
ATOM 2019 N N . ASP A 1 258 ? -8.336 8.861 13.204 1.00 93.75 258 ASP A N 1
ATOM 2020 C CA . ASP A 1 258 ? -9.756 8.516 13.309 1.00 93.75 258 ASP A CA 1
ATOM 2021 C C . ASP A 1 258 ? -10.469 8.655 11.955 1.00 93.75 258 ASP A C 1
ATOM 2023 O O . ASP A 1 258 ? -10.682 9.751 11.433 1.00 93.75 258 ASP A O 1
ATOM 2027 N N . GLY A 1 259 ? -10.861 7.517 11.377 1.00 92.75 259 GLY A N 1
ATOM 2028 C CA . GLY A 1 259 ? -11.617 7.447 10.124 1.00 92.75 259 GLY A CA 1
ATOM 2029 C C . GLY A 1 259 ? -13.145 7.439 10.288 1.00 92.75 259 GLY A C 1
ATOM 2030 O O . GLY A 1 259 ? -13.856 7.324 9.279 1.00 92.75 259 GLY A O 1
ATOM 2031 N N . ALA A 1 260 ? -13.678 7.515 11.515 1.00 90.00 260 ALA A N 1
ATOM 2032 C CA . ALA A 1 260 ? -15.097 7.294 11.796 1.00 90.00 260 ALA A CA 1
ATOM 2033 C C . ALA A 1 260 ? -15.997 8.330 11.105 1.00 90.00 260 ALA A C 1
ATOM 2035 O O . ALA A 1 260 ? -16.860 7.962 10.299 1.00 90.00 260 ALA A O 1
ATOM 2036 N N . LYS A 1 261 ? -15.770 9.624 11.374 1.00 87.19 261 LYS A N 1
ATOM 2037 C CA . LYS A 1 261 ? -16.564 10.730 10.804 1.00 87.19 261 LYS A CA 1
ATOM 2038 C C . LYS A 1 261 ? -16.158 11.049 9.368 1.00 87.19 261 LYS A C 1
ATOM 2040 O O . LYS A 1 261 ? -17.006 11.101 8.478 1.00 87.19 261 LYS A O 1
ATOM 2045 N N . CYS A 1 262 ? -14.859 11.216 9.140 1.00 87.69 262 CYS A N 1
ATOM 2046 C CA . CYS A 1 262 ? -14.285 11.623 7.864 1.00 87.69 262 CYS A CA 1
ATOM 2047 C C . CYS A 1 262 ? -13.139 10.670 7.533 1.00 87.69 262 CYS A C 1
ATOM 2049 O O . CYS A 1 262 ? -12.130 10.679 8.217 1.00 87.69 262 CYS A O 1
ATOM 2051 N N . GLY A 1 263 ? -13.284 9.841 6.500 1.00 91.31 263 GLY A N 1
ATOM 2052 C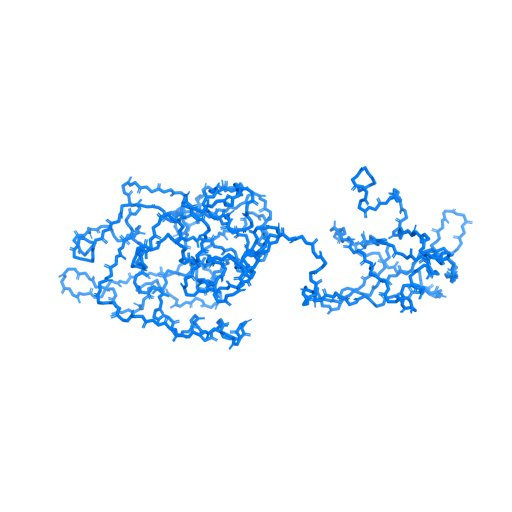 CA . GLY A 1 263 ? -12.240 8.900 6.097 1.00 91.31 263 GLY A CA 1
ATOM 2053 C C . GLY A 1 263 ? -12.491 8.330 4.708 1.00 91.31 263 GLY A C 1
ATOM 2054 O O . GLY A 1 263 ? -13.611 8.407 4.195 1.00 91.31 263 GLY A O 1
ATOM 2055 N N . ASN A 1 264 ? -11.450 7.780 4.087 1.00 94.50 264 ASN A N 1
ATOM 2056 C CA . ASN A 1 264 ? -11.510 7.234 2.731 1.00 94.50 264 ASN A CA 1
ATOM 2057 C C . ASN A 1 264 ? -11.832 5.725 2.733 1.00 94.50 264 ASN A C 1
ATOM 2059 O O . ASN A 1 264 ? -12.268 5.163 3.735 1.00 94.50 264 ASN A O 1
ATOM 2063 N N . VAL A 1 265 ? -11.612 5.053 1.596 1.00 97.12 265 VAL A N 1
ATOM 2064 C CA . VAL A 1 265 ? -11.822 3.601 1.442 1.00 97.12 265 VAL A CA 1
ATOM 2065 C C . VAL A 1 265 ? -11.009 2.753 2.433 1.00 97.12 265 VAL A C 1
ATOM 2067 O O . VAL A 1 265 ? -11.435 1.650 2.767 1.00 97.12 265 VAL A O 1
ATOM 2070 N N . GLY A 1 266 ? -9.880 3.268 2.938 1.00 96.62 266 GLY A N 1
ATOM 2071 C CA . GLY A 1 266 ? -8.989 2.562 3.859 1.00 96.62 266 GLY A CA 1
ATOM 2072 C C . GLY A 1 266 ? -9.679 2.104 5.144 1.00 96.62 266 GLY A C 1
ATOM 2073 O O . GLY A 1 266 ? -9.380 1.021 5.638 1.00 96.62 266 GLY A O 1
ATOM 2074 N N . LYS A 1 267 ? -10.682 2.851 5.626 1.00 95.38 267 LYS A N 1
ATOM 2075 C CA . LYS A 1 267 ? -11.427 2.510 6.851 1.00 95.38 267 LYS A CA 1
ATOM 2076 C C . LYS A 1 267 ? -12.285 1.246 6.748 1.00 95.38 267 LYS A C 1
ATOM 2078 O O . LYS A 1 267 ? -12.726 0.718 7.759 1.00 95.38 267 LYS A O 1
ATOM 2083 N N . PHE A 1 268 ? -12.555 0.776 5.529 1.00 97.31 268 PHE A N 1
ATOM 2084 C CA . PHE A 1 268 ? -13.326 -0.446 5.284 1.00 97.31 268 PHE A CA 1
ATOM 2085 C C . PHE A 1 268 ? -12.434 -1.682 5.115 1.00 97.31 268 PHE A C 1
ATOM 2087 O O . PHE A 1 268 ? -12.936 -2.774 4.839 1.00 97.31 268 PHE A O 1
ATOM 2094 N N . ILE A 1 269 ? -11.112 -1.527 5.206 1.00 98.00 269 ILE A N 1
ATOM 2095 C CA . ILE A 1 269 ? -10.185 -2.638 5.055 1.00 98.00 269 ILE A CA 1
ATOM 2096 C C . ILE A 1 269 ? -10.158 -3.452 6.348 1.00 98.00 269 ILE A C 1
ATOM 2098 O O . ILE A 1 269 ? -9.674 -2.975 7.362 1.00 98.00 269 ILE A O 1
ATOM 2102 N N . ASN A 1 270 ? -10.626 -4.699 6.287 1.00 97.12 270 ASN A N 1
ATOM 2103 C CA . ASN A 1 270 ? -10.728 -5.576 7.451 1.00 97.12 270 ASN A CA 1
ATOM 2104 C C . ASN A 1 270 ? -9.397 -6.161 7.936 1.00 97.12 270 ASN A C 1
ATOM 2106 O O . ASN A 1 270 ? -8.408 -6.264 7.208 1.00 97.12 270 ASN A O 1
ATOM 2110 N N . HIS A 1 271 ? -9.447 -6.700 9.155 1.00 95.00 271 HIS A N 1
ATOM 2111 C CA . HIS A 1 271 ? -8.386 -7.514 9.727 1.00 95.00 271 HIS A CA 1
ATOM 2112 C C . HIS A 1 271 ? -8.275 -8.920 9.102 1.00 95.00 271 HIS A C 1
ATOM 2114 O O . HIS A 1 271 ? -9.280 -9.597 8.850 1.00 95.00 271 HIS A O 1
ATOM 2120 N N . SER A 1 272 ? -7.044 -9.428 8.988 1.00 95.56 272 SER A N 1
ATOM 2121 C CA . SER A 1 272 ? -6.747 -10.861 8.891 1.00 95.56 272 SER A CA 1
ATOM 2122 C C . SER A 1 272 ? -5.476 -11.251 9.646 1.00 95.56 272 SER A C 1
ATOM 2124 O O . SER A 1 272 ? -4.475 -10.54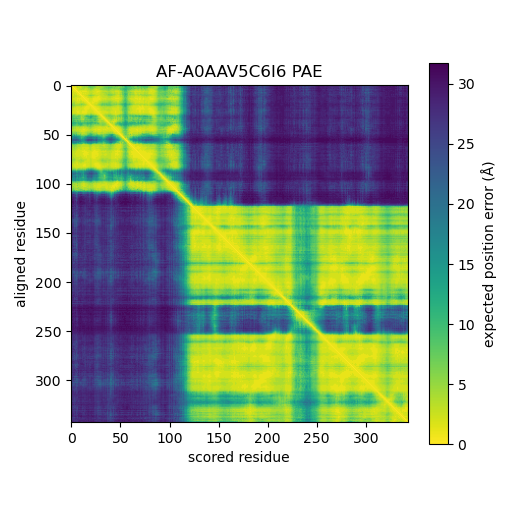5 9.600 1.00 95.56 272 SER A O 1
ATOM 2126 N N . CYS A 1 273 ? -5.482 -12.435 10.273 1.00 92.44 273 CYS A N 1
ATOM 2127 C CA . CYS A 1 273 ? -4.279 -13.068 10.839 1.00 92.44 273 CYS A CA 1
ATOM 2128 C C . CYS A 1 273 ? -3.346 -13.654 9.755 1.00 92.44 273 CYS A C 1
ATOM 2130 O O . CYS A 1 273 ? -2.258 -14.152 10.043 1.00 92.44 273 CYS A O 1
ATOM 2132 N N . SER A 1 274 ? -3.779 -13.667 8.494 1.00 92.62 274 SER A N 1
ATOM 2133 C CA . SER A 1 274 ? -2.956 -13.984 7.322 1.00 92.62 274 SER A CA 1
ATOM 2134 C C . SER A 1 274 ? -3.259 -12.954 6.237 1.00 92.62 274 SER A C 1
ATOM 2136 O O . SER A 1 274 ? -4.040 -13.237 5.327 1.00 92.62 274 SER A O 1
ATOM 2138 N N . PRO A 1 275 ? -2.755 -11.722 6.413 1.00 96.12 275 PRO A N 1
ATOM 2139 C CA . PRO A 1 275 ? -3.084 -10.608 5.543 1.00 96.12 275 PRO A CA 1
ATOM 2140 C C . PRO A 1 275 ? -2.334 -10.679 4.213 1.00 96.12 275 PRO A C 1
ATOM 2142 O O . PRO A 1 275 ? -1.224 -11.211 4.138 1.00 96.12 275 PRO A O 1
ATOM 2145 N N . ASN A 1 276 ? -2.925 -10.074 3.185 1.00 96.62 276 ASN A N 1
ATOM 2146 C CA . ASN A 1 276 ? -2.280 -9.850 1.889 1.00 96.62 276 ASN A CA 1
ATOM 2147 C C . ASN A 1 276 ? -1.872 -8.377 1.684 1.00 96.62 276 ASN A C 1
ATOM 2149 O O . ASN A 1 276 ? -1.248 -8.046 0.672 1.00 96.62 276 ASN A O 1
ATOM 2153 N N . LEU A 1 277 ? -2.169 -7.508 2.658 1.00 96.94 277 LEU A N 1
ATOM 2154 C CA . LEU A 1 277 ? -1.696 -6.130 2.743 1.00 96.94 277 LEU A CA 1
ATOM 2155 C C . LEU A 1 277 ? -0.816 -5.899 3.979 1.00 96.94 277 LEU A C 1
ATOM 2157 O O . LEU A 1 277 ? -0.922 -6.603 4.983 1.00 96.94 277 LEU A O 1
ATOM 2161 N N . TYR A 1 278 ? 0.013 -4.859 3.920 1.00 92.75 278 TYR A N 1
ATOM 2162 C CA . TYR A 1 278 ? 0.682 -4.280 5.085 1.00 92.75 278 TYR A CA 1
ATOM 2163 C C . TYR A 1 278 ? 0.635 -2.750 5.024 1.00 92.75 278 TYR A C 1
ATOM 2165 O O . TYR A 1 278 ? 0.558 -2.174 3.934 1.00 92.75 278 TYR A O 1
ATOM 2173 N N . ALA A 1 279 ? 0.676 -2.105 6.190 1.00 93.19 279 ALA A N 1
ATOM 2174 C CA . ALA A 1 279 ? 0.771 -0.655 6.308 1.00 93.19 279 ALA A CA 1
ATOM 2175 C C . ALA A 1 279 ? 2.242 -0.207 6.278 1.00 93.19 279 ALA A C 1
ATOM 2177 O O . ALA A 1 279 ? 3.089 -0.767 6.972 1.00 93.19 279 ALA A O 1
ATOM 2178 N N . GLN A 1 280 ? 2.543 0.802 5.466 1.00 92.00 280 GLN A N 1
ATOM 2179 C CA . GLN A 1 280 ? 3.857 1.416 5.311 1.00 92.00 280 GLN A CA 1
ATOM 2180 C C . GLN A 1 280 ? 3.757 2.897 5.661 1.00 92.00 280 GLN A C 1
ATOM 2182 O O . GLN A 1 280 ? 2.975 3.627 5.055 1.00 92.00 280 GLN A O 1
ATOM 2187 N N . ASN A 1 281 ? 4.613 3.349 6.570 1.00 91.75 281 ASN A N 1
ATOM 2188 C CA . ASN A 1 281 ? 4.759 4.767 6.872 1.00 91.75 281 ASN A CA 1
ATOM 2189 C C . ASN A 1 281 ? 5.488 5.469 5.723 1.00 91.75 281 ASN A C 1
ATOM 2191 O O . ASN A 1 281 ? 6.575 5.025 5.326 1.00 91.75 281 ASN A O 1
ATOM 2195 N N . VAL A 1 282 ? 4.907 6.550 5.205 1.00 94.75 282 VAL A N 1
ATOM 2196 C CA . VAL A 1 282 ? 5.458 7.354 4.107 1.00 94.75 282 VAL A CA 1
ATOM 2197 C C . VAL A 1 282 ? 5.422 8.839 4.468 1.00 94.75 282 VAL A C 1
ATOM 2199 O O . VAL A 1 282 ? 4.403 9.341 4.926 1.00 94.75 282 VAL A O 1
ATOM 2202 N N . LEU A 1 283 ? 6.515 9.559 4.216 1.00 94.19 283 LEU A N 1
ATOM 2203 C CA . LEU A 1 283 ? 6.573 11.022 4.279 1.00 94.19 283 LEU A CA 1
ATOM 2204 C C . LEU A 1 283 ? 6.845 11.607 2.903 1.00 94.19 283 LEU A C 1
ATOM 2206 O O . LEU A 1 283 ? 7.717 11.112 2.185 1.00 94.19 283 LEU A O 1
ATOM 2210 N N . TRP A 1 284 ? 6.143 12.683 2.555 1.00 95.56 284 TRP A N 1
ATOM 2211 C CA . TRP A 1 284 ? 6.391 13.410 1.309 1.00 95.56 284 TRP A CA 1
ATOM 2212 C C . TRP A 1 284 ? 6.080 14.904 1.400 1.00 95.56 284 TRP A C 1
ATOM 2214 O O . TRP A 1 284 ? 6.750 15.694 0.747 1.00 95.56 284 TRP A O 1
ATOM 2224 N N . ASP A 1 285 ? 5.106 15.322 2.192 1.00 91.56 285 ASP A N 1
ATOM 2225 C CA . ASP A 1 285 ? 4.644 16.708 2.316 1.00 91.56 285 ASP A CA 1
ATOM 2226 C C . ASP A 1 285 ? 5.255 17.465 3.509 1.00 91.56 285 ASP A C 1
ATOM 2228 O O . ASP A 1 285 ? 5.378 18.689 3.450 1.00 91.56 285 ASP A O 1
ATOM 2232 N N . HIS A 1 286 ? 5.708 16.755 4.543 1.00 90.25 286 HIS A N 1
ATOM 2233 C CA . HIS A 1 286 ? 6.403 17.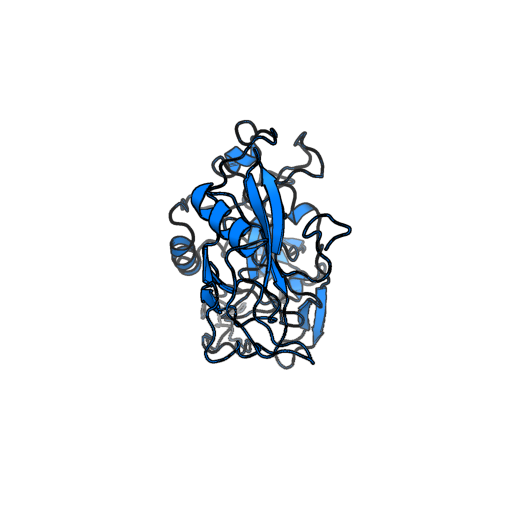309 5.705 1.00 90.25 286 HIS A CA 1
ATOM 2234 C C . HIS A 1 286 ? 7.554 16.410 6.196 1.00 90.25 286 HIS A C 1
ATOM 2236 O O . HIS A 1 286 ? 7.746 15.286 5.733 1.00 90.25 286 HIS A O 1
ATOM 2242 N N . ASP A 1 287 ? 8.333 16.916 7.159 1.00 82.94 287 ASP A N 1
ATOM 2243 C CA . ASP A 1 287 ? 9.471 16.206 7.766 1.00 82.94 287 ASP A CA 1
ATOM 2244 C C . ASP A 1 287 ? 9.178 15.669 9.187 1.00 82.94 287 ASP A C 1
ATOM 2246 O O . ASP A 1 287 ? 10.042 15.031 9.788 1.00 82.94 287 ASP A O 1
ATOM 2250 N N . ASP A 1 288 ? 7.975 15.891 9.742 1.00 85.75 288 ASP A N 1
ATOM 2251 C CA . ASP A 1 288 ? 7.597 15.338 11.054 1.00 85.75 288 ASP A CA 1
ATOM 2252 C C . ASP A 1 288 ? 7.378 13.816 10.997 1.00 85.75 288 ASP A C 1
ATOM 2254 O O . ASP A 1 288 ? 6.363 13.318 10.515 1.00 85.75 288 ASP A O 1
ATOM 2258 N N . MET A 1 289 ? 8.350 13.066 11.515 1.00 84.88 289 MET A N 1
ATOM 2259 C CA . MET A 1 289 ? 8.348 11.600 11.524 1.00 84.88 289 MET A CA 1
ATOM 2260 C C . MET A 1 289 ? 7.329 10.972 12.478 1.00 84.88 289 MET A C 1
ATOM 2262 O O . MET A 1 289 ? 7.144 9.757 12.423 1.00 84.88 289 MET A O 1
ATOM 2266 N N . ARG A 1 290 ? 6.685 11.760 13.348 1.00 83.00 290 ARG A N 1
ATOM 2267 C CA . ARG A 1 290 ? 5.675 11.260 14.296 1.00 83.00 290 ARG A CA 1
ATOM 2268 C C . ARG A 1 290 ? 4.312 11.052 13.643 1.00 83.00 290 ARG A C 1
ATOM 2270 O O . ARG A 1 290 ? 3.505 10.287 14.159 1.00 83.00 290 ARG A O 1
ATOM 2277 N N . ILE A 1 291 ? 4.069 11.723 12.519 1.00 89.75 291 ILE A N 1
ATOM 2278 C CA . ILE A 1 291 ? 2.768 11.770 11.843 1.00 89.75 291 ILE A CA 1
ATOM 2279 C C . ILE A 1 291 ? 2.884 11.394 10.353 1.00 89.75 291 ILE A C 1
ATOM 2281 O O . ILE A 1 291 ? 2.446 12.151 9.496 1.00 89.75 291 ILE A O 1
ATOM 2285 N N . PRO A 1 292 ? 3.513 10.254 9.999 1.00 93.44 292 PRO A N 1
ATOM 2286 C CA . PRO A 1 292 ? 3.612 9.825 8.612 1.00 93.44 292 PRO A CA 1
ATOM 2287 C C . PRO A 1 292 ? 2.242 9.494 8.018 1.00 93.44 292 PRO A C 1
ATOM 2289 O O . PRO A 1 292 ? 1.315 9.086 8.720 1.00 93.44 292 PRO A O 1
ATOM 2292 N N . HIS A 1 293 ? 2.160 9.534 6.692 1.00 95.31 293 HIS A N 1
ATOM 2293 C CA . HIS A 1 293 ? 1.036 8.945 5.982 1.00 95.31 293 HIS A CA 1
ATOM 2294 C C . HIS A 1 293 ? 1.077 7.421 6.081 1.00 95.31 293 HIS A C 1
ATOM 2296 O O . HIS A 1 293 ? 2.126 6.793 5.890 1.00 95.31 293 HIS A O 1
ATOM 2302 N N . ILE A 1 294 ? -0.088 6.821 6.305 1.00 95.44 294 ILE A N 1
ATOM 2303 C CA . ILE A 1 294 ? -0.252 5.374 6.408 1.00 95.44 294 ILE A CA 1
ATOM 2304 C C . ILE A 1 294 ? -0.699 4.826 5.057 1.00 95.44 294 ILE A C 1
ATOM 2306 O O . ILE A 1 294 ? -1.853 4.971 4.660 1.00 95.44 294 ILE A O 1
ATOM 2310 N N . MET A 1 295 ? 0.216 4.177 4.343 1.00 97.19 295 MET A N 1
ATOM 2311 C CA . MET A 1 295 ? -0.006 3.699 2.979 1.00 97.19 295 MET A CA 1
ATOM 2312 C C . MET A 1 295 ? -0.082 2.174 2.940 1.00 97.19 295 MET A C 1
ATOM 2314 O O . MET A 1 295 ? 0.844 1.492 3.375 1.00 97.19 295 MET A O 1
ATOM 2318 N N . PHE A 1 296 ? -1.145 1.611 2.371 1.00 97.75 296 PHE A N 1
ATOM 2319 C CA . PHE A 1 296 ? -1.265 0.164 2.215 1.00 97.75 296 PHE A CA 1
ATOM 2320 C C . PHE A 1 296 ? -0.610 -0.331 0.929 1.00 97.75 296 PHE A C 1
ATOM 2322 O O . PHE A 1 296 ? -0.858 0.195 -0.160 1.00 97.75 296 PHE A O 1
ATOM 2329 N N . PHE A 1 297 ? 0.172 -1.403 1.048 1.00 97.25 297 PHE A N 1
ATOM 2330 C CA . PHE A 1 297 ? 0.818 -2.081 -0.074 1.00 97.25 297 PHE A CA 1
ATOM 2331 C C . PHE A 1 297 ? 0.542 -3.586 -0.056 1.00 97.25 297 PHE A C 1
ATOM 2333 O O . PHE A 1 297 ? 0.434 -4.204 1.003 1.00 97.25 297 PHE A O 1
ATOM 2340 N N . ALA A 1 298 ? 0.466 -4.193 -1.242 1.00 96.69 298 ALA A N 1
ATOM 2341 C CA . ALA A 1 298 ? 0.284 -5.637 -1.387 1.00 96.69 298 ALA A CA 1
ATOM 2342 C C . ALA A 1 298 ? 1.557 -6.417 -1.004 1.00 96.69 298 ALA A C 1
ATOM 2344 O O . ALA A 1 298 ? 2.636 -6.170 -1.553 1.00 96.69 298 ALA A O 1
ATOM 2345 N N . THR A 1 299 ? 1.436 -7.408 -0.118 1.00 90.62 299 THR A N 1
ATOM 2346 C CA . THR A 1 299 ? 2.543 -8.305 0.278 1.00 90.62 299 THR A CA 1
ATOM 2347 C C . THR A 1 299 ? 2.783 -9.424 -0.738 1.00 90.62 299 THR A C 1
ATOM 2349 O O . THR A 1 299 ? 3.889 -9.963 -0.826 1.00 90.62 299 THR A O 1
ATOM 2352 N N . GLU A 1 300 ? 1.774 -9.737 -1.549 1.00 89.56 300 GLU A N 1
ATOM 2353 C CA . GLU A 1 300 ? 1.754 -10.836 -2.512 1.00 89.56 300 GLU A CA 1
ATOM 2354 C C . GLU A 1 300 ? 0.971 -10.471 -3.784 1.00 89.56 300 GLU A C 1
ATOM 2356 O O . GLU A 1 300 ? 0.464 -9.359 -3.922 1.00 89.56 300 GLU A O 1
ATOM 2361 N N . ASN A 1 301 ? 0.918 -11.388 -4.755 1.00 91.38 301 ASN A N 1
ATOM 2362 C CA . ASN A 1 301 ? 0.019 -11.230 -5.896 1.00 91.38 301 ASN A CA 1
ATOM 2363 C C . ASN A 1 301 ? -1.392 -11.625 -5.457 1.00 91.38 301 ASN A C 1
ATOM 2365 O O . ASN A 1 301 ? -1.589 -12.748 -5.000 1.00 91.38 301 ASN A O 1
ATOM 2369 N N . ILE A 1 302 ? -2.356 -10.727 -5.633 1.00 95.62 302 ILE A N 1
ATOM 2370 C CA . ILE A 1 302 ? -3.728 -10.893 -5.159 1.00 95.62 302 ILE A CA 1
ATOM 2371 C C . ILE A 1 302 ? -4.649 -11.091 -6.373 1.00 95.62 302 ILE A C 1
ATOM 2373 O O . ILE A 1 302 ? -4.754 -10.191 -7.214 1.00 95.62 302 ILE A O 1
ATOM 2377 N N . PRO A 1 303 ? -5.288 -12.262 -6.512 1.00 95.50 303 PRO A N 1
ATOM 2378 C CA . PRO A 1 303 ? -6.326 -12.519 -7.502 1.00 95.50 303 PRO A CA 1
ATOM 2379 C C . PRO A 1 303 ? -7.499 -11.522 -7.461 1.00 95.50 303 PRO A C 1
ATOM 2381 O O . PRO A 1 303 ? -7.803 -10.963 -6.404 1.00 95.50 303 PRO A O 1
ATOM 2384 N N . PRO A 1 304 ? -8.212 -11.338 -8.589 1.00 96.31 304 PRO A N 1
ATOM 2385 C CA . PRO A 1 304 ? -9.488 -10.630 -8.611 1.00 96.31 304 PRO A CA 1
ATOM 2386 C C . PRO A 1 304 ? -10.464 -11.147 -7.551 1.00 96.31 304 PRO A C 1
ATOM 2388 O O . PRO A 1 304 ? -10.533 -12.347 -7.292 1.00 96.31 304 PRO A O 1
ATOM 2391 N N . LEU A 1 305 ? -11.262 -10.238 -6.993 1.00 95.81 305 LEU A N 1
ATOM 2392 C CA . LEU A 1 305 ? -12.340 -10.488 -6.030 1.00 95.81 305 LEU A CA 1
ATOM 2393 C C . LEU A 1 305 ? -11.910 -11.068 -4.675 1.00 95.81 305 LEU A C 1
ATOM 2395 O O . LEU A 1 305 ? -12.766 -11.252 -3.805 1.00 95.81 305 LEU A O 1
ATOM 2399 N N . GLN A 1 306 ? -10.616 -11.306 -4.457 1.00 97.06 306 GLN A N 1
ATOM 2400 C CA . GLN A 1 306 ? -10.098 -11.620 -3.133 1.00 97.06 306 GLN A CA 1
ATOM 2401 C C . GLN A 1 306 ? -10.147 -10.364 -2.250 1.00 97.06 306 GLN A C 1
ATOM 2403 O O . GLN A 1 306 ? -9.782 -9.268 -2.680 1.00 97.06 306 GLN A O 1
ATOM 2408 N N . GLU A 1 307 ? -10.618 -10.526 -1.012 1.00 98.31 307 GLU A N 1
ATOM 2409 C CA . GLU A 1 307 ? -10.612 -9.458 -0.007 1.00 98.31 307 GLU A CA 1
ATOM 2410 C C . GLU A 1 307 ? -9.178 -8.995 0.284 1.00 98.31 307 GLU A C 1
ATOM 2412 O O . GLU A 1 307 ? -8.232 -9.781 0.189 1.00 98.31 307 GLU A O 1
ATOM 2417 N N . LEU A 1 308 ? -9.019 -7.724 0.654 1.00 98.44 308 LEU A N 1
ATOM 2418 C CA . LEU A 1 308 ? -7.722 -7.082 0.866 1.00 98.44 308 LEU A CA 1
ATOM 2419 C C . LEU A 1 308 ? -7.406 -6.807 2.346 1.00 98.44 308 LEU A C 1
ATOM 2421 O O . LEU A 1 308 ? -7.275 -5.646 2.697 1.00 98.44 308 LEU A O 1
ATOM 2425 N N . PRO A 1 309 ? -7.312 -7.792 3.253 1.00 97.88 309 PRO A N 1
ATOM 2426 C CA . PRO A 1 309 ? -7.111 -7.501 4.669 1.00 97.88 309 PRO A CA 1
ATOM 2427 C C . PRO A 1 309 ? -5.653 -7.189 5.058 1.00 97.88 309 PRO A C 1
ATOM 2429 O O . PRO A 1 309 ? -4.709 -7.711 4.455 1.00 97.88 309 PRO A O 1
ATOM 2432 N N . TYR A 1 310 ? -5.479 -6.440 6.154 1.00 95.75 310 TYR A N 1
ATOM 2433 C CA . TYR A 1 310 ? -4.193 -6.241 6.850 1.00 95.75 310 TYR A CA 1
ATOM 2434 C C . TYR A 1 310 ? -4.242 -6.759 8.304 1.00 95.75 310 TYR A C 1
ATOM 2436 O O . TYR A 1 310 ? -5.305 -7.120 8.811 1.00 95.75 310 TYR A O 1
ATOM 2444 N N . ASP A 1 311 ? -3.100 -6.869 8.988 1.00 91.31 311 ASP A N 1
ATOM 2445 C CA . ASP A 1 311 ? -3.089 -7.176 10.428 1.00 91.31 311 ASP A CA 1
ATOM 2446 C C . ASP A 1 311 ? -3.307 -5.883 11.224 1.00 91.31 311 ASP A C 1
ATOM 2448 O O . ASP A 1 311 ? -2.575 -4.920 11.041 1.00 91.31 311 ASP A O 1
ATOM 2452 N N . TYR A 1 312 ? -4.312 -5.847 12.101 1.00 89.94 312 TYR A N 1
ATOM 2453 C CA . TYR A 1 312 ? -4.621 -4.654 12.895 1.00 89.94 312 TYR A CA 1
ATOM 2454 C C . TYR A 1 312 ? -3.629 -4.458 14.048 1.00 89.94 312 TYR A C 1
ATOM 2456 O O . TYR A 1 312 ? -3.659 -3.425 14.704 1.00 89.94 312 TYR A O 1
ATOM 2464 N N . HIS A 1 313 ? -2.782 -5.456 14.326 1.00 82.19 313 HIS A N 1
ATOM 2465 C CA . HIS A 1 313 ? -1.759 -5.415 15.373 1.00 82.19 313 HIS A CA 1
ATOM 2466 C C . HIS A 1 313 ? -2.284 -5.121 16.787 1.00 82.19 313 HIS A C 1
ATOM 2468 O O . HIS A 1 313 ? -1.522 -4.745 17.676 1.00 82.19 313 HIS A O 1
ATOM 2474 N N . TYR A 1 314 ? -3.567 -5.382 17.043 1.00 81.00 314 TYR A N 1
ATOM 2475 C CA . TYR A 1 314 ? -4.089 -5.399 18.401 1.00 81.00 314 TYR A CA 1
ATOM 2476 C C . TYR A 1 314 ? -3.437 -6.522 19.219 1.00 81.00 314 TYR A C 1
ATOM 2478 O O . TYR A 1 314 ? -3.375 -7.685 18.805 1.00 81.00 314 TYR A O 1
ATOM 2486 N N . GLU A 1 315 ? -2.950 -6.160 20.403 1.00 76.19 315 GLU A N 1
ATOM 2487 C CA . GLU A 1 315 ? -2.426 -7.106 21.379 1.00 76.19 315 GLU A CA 1
ATOM 2488 C C . GLU A 1 315 ? -3.563 -7.636 22.263 1.00 76.19 315 GLU A C 1
ATOM 2490 O O . GLU A 1 315 ? -4.260 -6.869 22.934 1.00 76.19 315 GLU A O 1
ATOM 2495 N N . ILE A 1 316 ? -3.725 -8.961 22.286 1.00 79.50 316 ILE A N 1
ATOM 2496 C CA . ILE A 1 316 ? -4.736 -9.637 23.110 1.00 79.50 316 ILE A CA 1
ATOM 2497 C C . ILE A 1 316 ? -4.507 -9.287 24.585 1.00 79.50 316 ILE A C 1
ATOM 2499 O O . ILE A 1 316 ? -3.388 -9.395 25.089 1.00 79.50 316 ILE A O 1
ATOM 2503 N N . GLY A 1 317 ? -5.573 -8.875 25.274 1.00 76.38 317 GLY A N 1
ATOM 2504 C CA . GLY A 1 317 ? -5.529 -8.523 26.697 1.00 76.38 317 GLY A CA 1
ATOM 2505 C C . GLY A 1 317 ? -5.043 -7.103 27.009 1.00 76.38 317 GLY A C 1
ATOM 2506 O O . GLY A 1 317 ? -5.014 -6.712 28.179 1.00 76.38 317 GLY A O 1
ATOM 2507 N N . LYS A 1 318 ? -4.669 -6.308 25.993 1.00 78.38 318 LYS A N 1
ATOM 2508 C CA . LYS A 1 318 ? -4.273 -4.900 26.177 1.00 78.38 318 LYS A CA 1
ATOM 2509 C C . LYS A 1 318 ? -5.380 -3.890 25.896 1.00 78.38 318 LYS A C 1
ATOM 2511 O O . LYS A 1 318 ? -5.245 -2.742 26.310 1.00 78.38 318 LYS A O 1
ATOM 2516 N N . VAL A 1 319 ? -6.459 -4.289 25.225 1.00 78.75 319 VAL A N 1
ATOM 2517 C CA . VAL A 1 319 ? -7.602 -3.401 24.985 1.00 78.75 319 VAL A CA 1
ATOM 2518 C C . VAL A 1 319 ? -8.516 -3.446 26.201 1.00 78.75 319 VAL A C 1
ATOM 2520 O O . VAL A 1 319 ? -9.003 -4.511 26.580 1.00 78.75 319 VAL A O 1
ATOM 2523 N N . ARG A 1 320 ? -8.719 -2.291 26.834 1.00 79.50 320 ARG A N 1
ATOM 2524 C CA . ARG A 1 320 ? -9.545 -2.134 28.033 1.00 79.50 320 ARG A CA 1
ATOM 2525 C C . ARG A 1 320 ? -10.612 -1.073 27.807 1.00 79.50 320 ARG A C 1
ATOM 2527 O O . ARG A 1 320 ? -10.405 -0.167 27.006 1.00 79.50 320 ARG A O 1
ATOM 2534 N N . ASP A 1 321 ? -11.745 -1.211 28.479 1.00 77.44 321 ASP A N 1
ATOM 2535 C CA . ASP A 1 321 ? -12.762 -0.166 28.544 1.00 77.44 321 ASP A CA 1
ATOM 2536 C C . ASP A 1 321 ? -12.383 0.934 29.555 1.00 77.44 321 ASP A C 1
ATOM 2538 O O . ASP A 1 321 ? -11.346 0.863 30.222 1.00 77.44 321 ASP A O 1
ATOM 2542 N N . GLU A 1 322 ? -13.240 1.950 29.683 1.00 75.38 322 GLU A N 1
ATOM 2543 C CA . GLU A 1 322 ? -13.072 3.076 30.616 1.00 75.38 322 GLU A CA 1
ATOM 2544 C C . GLU A 1 322 ? -12.947 2.636 32.087 1.00 75.38 322 GLU A C 1
ATOM 2546 O O . GLU A 1 322 ? -12.346 3.337 32.900 1.00 75.38 322 GLU A O 1
ATOM 2551 N N . ASN A 1 323 ? -13.466 1.452 32.430 1.00 79.75 323 ASN A N 1
ATOM 2552 C CA . ASN A 1 323 ? -13.409 0.869 33.771 1.00 79.75 323 ASN A CA 1
ATOM 2553 C C . ASN A 1 323 ? -12.187 -0.050 33.964 1.00 79.75 323 ASN A C 1
ATOM 2555 O O . ASN A 1 323 ? -12.020 -0.655 35.025 1.00 79.75 323 ASN A O 1
ATOM 2559 N N . GLY A 1 324 ? -11.325 -0.176 32.950 1.00 79.31 324 GLY A N 1
ATOM 2560 C CA . GLY A 1 324 ? -10.133 -1.015 32.974 1.00 79.31 324 GLY A CA 1
ATOM 2561 C C . GLY A 1 324 ? -10.393 -2.507 32.737 1.00 79.31 324 GLY A C 1
ATOM 2562 O O . GLY A 1 324 ? -9.467 -3.304 32.936 1.00 79.31 324 GLY A O 1
ATOM 2563 N N . VAL A 1 325 ? -11.603 -2.890 32.316 1.00 83.12 325 VAL A N 1
ATOM 2564 C CA . VAL A 1 325 ? -11.992 -4.272 31.997 1.00 83.12 325 VAL A CA 1
ATOM 2565 C C . VAL A 1 325 ? -11.547 -4.615 30.579 1.00 83.12 325 VAL A C 1
ATOM 2567 O O . VAL A 1 325 ? -11.704 -3.822 29.657 1.00 83.12 325 VAL A O 1
ATOM 2570 N N . GLU A 1 326 ? -10.980 -5.807 30.390 1.00 84.62 326 GLU A N 1
ATOM 2571 C CA . GLU A 1 326 ? -10.539 -6.280 29.075 1.00 84.62 326 GLU A CA 1
ATOM 2572 C C . GLU A 1 326 ? -11.716 -6.361 28.087 1.00 84.62 326 GLU A C 1
ATOM 2574 O O . GLU A 1 326 ? -12.687 -7.089 28.311 1.00 84.62 326 GLU A O 1
ATOM 2579 N N . LYS A 1 327 ? -11.604 -5.654 26.958 1.00 83.81 327 LYS A N 1
ATOM 2580 C CA . LYS A 1 327 ? -12.537 -5.791 25.837 1.00 83.81 327 LYS A CA 1
ATOM 2581 C C . LYS A 1 327 ? -12.169 -7.032 25.035 1.00 83.81 327 LYS A C 1
ATOM 2583 O O . LYS A 1 327 ? -11.013 -7.231 24.673 1.00 83.81 327 LYS A O 1
ATOM 2588 N N . VAL A 1 328 ? -13.176 -7.839 24.710 1.00 87.62 328 VAL A N 1
ATOM 2589 C CA . VAL A 1 328 ? -13.007 -9.088 23.963 1.00 87.62 328 VAL A CA 1
ATOM 2590 C C . VAL A 1 328 ? -13.758 -9.023 22.640 1.00 87.62 328 VAL A C 1
ATOM 2592 O O . VAL A 1 328 ? -14.986 -8.940 22.633 1.00 87.62 328 VAL A O 1
ATOM 2595 N N . LYS A 1 329 ? -13.051 -9.139 21.510 1.00 89.00 329 LYS A N 1
ATOM 2596 C CA . LYS A 1 329 ? -13.678 -9.252 20.180 1.00 89.00 329 LYS A CA 1
ATOM 2597 C C . LYS A 1 329 ? -13.139 -10.467 19.435 1.00 89.00 329 LYS A C 1
ATOM 2599 O O . LYS A 1 329 ? -11.934 -10.629 19.259 1.00 89.00 329 LYS A O 1
ATOM 2604 N N . ARG A 1 330 ? -14.036 -11.358 18.998 1.00 92.88 330 ARG A N 1
ATOM 2605 C CA . ARG A 1 330 ? -13.666 -12.562 18.229 1.00 92.88 330 ARG A CA 1
ATOM 2606 C C . ARG A 1 330 ? -13.176 -12.190 16.831 1.00 92.88 330 ARG A C 1
ATOM 2608 O O . ARG A 1 330 ? -13.679 -11.250 16.221 1.00 92.88 330 ARG A O 1
ATOM 2615 N N . CYS A 1 331 ? -12.208 -12.950 16.324 1.00 94.69 331 CYS A N 1
ATOM 2616 C CA . CYS A 1 331 ? -11.692 -12.784 14.969 1.00 94.69 331 CYS A CA 1
ATOM 2617 C C . CYS A 1 331 ? -12.385 -13.749 13.999 1.00 94.69 331 CYS A C 1
ATOM 2619 O O . CYS A 1 331 ? -12.300 -14.965 14.161 1.00 94.69 331 CYS A O 1
ATOM 2621 N N . TYR A 1 332 ? -12.994 -13.194 12.950 1.00 94.94 332 TYR A N 1
ATOM 2622 C CA . TYR A 1 332 ? -13.695 -13.931 11.890 1.00 94.94 332 TYR A CA 1
ATOM 2623 C C . TYR A 1 332 ? -12.940 -13.870 10.550 1.00 94.94 332 TYR A C 1
ATOM 2625 O O . TYR A 1 332 ? -13.533 -13.809 9.476 1.00 94.94 332 TYR A O 1
ATOM 2633 N N . CYS A 1 333 ? -11.601 -13.831 10.584 1.00 94.50 333 CYS A N 1
ATOM 2634 C CA . CYS A 1 333 ? -10.795 -13.698 9.363 1.00 94.50 333 CYS A CA 1
ATOM 2635 C C . CYS A 1 333 ? -10.752 -14.959 8.483 1.00 94.50 333 CYS A C 1
ATOM 2637 O O . CYS A 1 333 ? -10.290 -14.881 7.349 1.00 94.50 333 CYS A O 1
ATOM 2639 N N . GLY A 1 334 ? -11.183 -16.114 9.000 1.00 91.94 334 GLY A N 1
ATOM 2640 C CA . GLY A 1 334 ? -11.197 -17.387 8.270 1.00 91.94 334 GLY A CA 1
ATOM 2641 C C . GLY A 1 334 ? -9.820 -18.021 8.026 1.00 91.94 334 GLY A C 1
ATOM 2642 O O . GLY A 1 334 ? -9.743 -19.085 7.418 1.00 91.94 334 GLY A O 1
ATOM 2643 N N . SER A 1 335 ? -8.726 -17.411 8.497 1.00 93.69 335 SER A N 1
ATOM 2644 C CA . SER A 1 335 ? -7.385 -17.992 8.361 1.00 93.69 335 SER A CA 1
ATOM 2645 C C . SER A 1 335 ? -7.227 -19.262 9.205 1.00 93.69 335 SER A C 1
ATOM 2647 O O . SER A 1 335 ? -7.618 -19.304 10.370 1.00 93.69 335 SER A O 1
ATOM 2649 N N . THR A 1 336 ? -6.537 -20.267 8.661 1.00 92.31 336 THR A N 1
ATOM 2650 C CA . THR A 1 336 ? -6.110 -21.465 9.408 1.00 92.31 336 THR A CA 1
ATOM 2651 C C . THR A 1 336 ? -5.107 -21.152 10.521 1.00 92.31 336 THR A C 1
ATOM 2653 O O . THR A 1 336 ? -4.931 -21.953 11.433 1.00 92.31 336 THR A O 1
ATOM 2656 N N . LYS A 1 337 ? -4.465 -19.978 10.471 1.00 91.62 337 LYS A N 1
ATOM 2657 C CA . LYS A 1 337 ? -3.544 -19.452 11.491 1.00 91.62 337 LYS A CA 1
ATOM 2658 C C . LYS A 1 337 ? -4.202 -18.368 12.357 1.00 91.62 337 LYS A C 1
ATOM 2660 O O . LYS A 1 337 ? -3.512 -17.498 12.886 1.00 91.62 337 LYS A O 1
ATOM 2665 N N . CYS A 1 338 ? -5.533 -18.352 12.442 1.00 93.50 338 CYS A N 1
ATOM 2666 C CA . CYS A 1 338 ? -6.268 -17.353 13.213 1.00 93.50 338 CYS A CA 1
ATOM 2667 C C . CYS A 1 338 ? -5.895 -17.403 14.703 1.00 93.50 338 CYS A C 1
ATOM 2669 O O . CYS A 1 338 ? -5.858 -18.472 15.307 1.00 93.50 338 CYS A O 1
ATOM 2671 N N . ARG A 1 339 ? -5.693 -16.228 15.313 1.00 90.69 339 ARG A N 1
ATOM 2672 C CA . ARG A 1 339 ? -5.459 -16.069 16.762 1.00 90.69 339 ARG A CA 1
ATOM 2673 C C . ARG A 1 339 ? -6.735 -16.230 17.606 1.00 90.69 339 ARG A C 1
ATOM 2675 O O . ARG A 1 339 ? -6.690 -16.106 18.823 1.00 90.69 339 ARG A O 1
ATOM 2682 N N . GLY A 1 340 ? -7.893 -16.432 16.972 1.00 90.44 340 GLY A N 1
ATOM 2683 C CA . GLY A 1 340 ? -9.212 -16.553 17.606 1.00 90.44 340 GLY A CA 1
ATOM 2684 C C . GLY A 1 340 ? -9.836 -15.223 18.051 1.00 90.44 340 GLY A C 1
ATOM 2685 O O . GLY A 1 340 ? -11.059 -15.079 18.025 1.00 90.44 340 GLY A O 1
ATOM 2686 N N . ARG A 1 341 ? -9.019 -14.224 18.396 1.00 90.81 341 ARG A N 1
ATOM 2687 C CA . ARG A 1 341 ? -9.455 -12.893 18.840 1.00 90.81 341 ARG A CA 1
ATOM 2688 C C . ARG A 1 341 ? -8.781 -11.779 18.047 1.00 90.81 341 ARG A C 1
ATOM 2690 O O . ARG A 1 341 ? -7.668 -11.952 17.553 1.00 90.81 341 ARG A O 1
ATOM 2697 N N . LEU A 1 342 ? -9.510 -10.677 17.894 1.00 86.50 342 LEU A N 1
ATOM 2698 C CA . LEU A 1 342 ? -8.998 -9.409 17.395 1.00 86.50 342 LEU A CA 1
ATOM 2699 C C . LEU A 1 342 ? -8.307 -8.664 18.544 1.00 86.50 342 LEU A C 1
ATOM 2701 O O . LEU A 1 342 ? -7.145 -8.314 18.402 1.00 86.50 342 LEU A O 1
ATOM 2705 N N . TYR A 1 343 ? -8.994 -8.533 19.684 1.00 83.25 343 TYR A N 1
ATOM 2706 C CA . TYR A 1 343 ? -8.447 -8.089 20.966 1.00 83.25 343 TYR A CA 1
ATOM 2707 C C . TYR A 1 343 ? -9.091 -8.812 22.142 1.00 83.25 343 TYR A C 1
ATOM 2709 O O . TYR A 1 343 ? -10.204 -9.388 21.996 1.00 83.25 343 TYR A O 1
#

Sequence (343 aa):
MSIVGLHRPYQAGIDSSKVSGVVVAISIVASGGYPDKFTSSDELIYSGSGGKATNKKEAGDQRLERGNLALKNCIEMKSLVRVVHGFKDCSQEGPKGSMVFKYKLQRILRKLELTNVHEDSDKCACAMKNGGQLPFNFDSKIIWVKSLVFECGPSCRCPPTCRNRVSQHGIKISLEIFRTSEKGWGVRSLNSISRGNFICEYTGELLQEEEAAKLENDEYLFDIGRNYHDKDLWKRLQHVNPSLQYDFPSSKEGFTIDGAKCGNVGKFINHSCSPNLYAQNVLWDHDDMRIPHIMFFATENIPPLQELPYDYHYEIGKVRDENGVEKVKRCYCGSTKCRGRLY

Organism: NCBI:txid191504

Mean predicted aligned error: 16.08 Å

Foldseek 3Di:
DCVVPQANDPPDQWHWDDDPNAIATAEGEAELPAPWDDPDPFKIWDWDDAQDDDPPDHGEADDCDDRNVNHVVCVVVVNDYHYHYHDDPDHDYHRPPYHIDIDMGGHPPDPDPDPDPDDPLPNDPQNVVVVSHAQFDLVLFGDAFAPEHEAAAPPDPDDCSDSSNRQVVFAPFAKDWDQDDPFGIFIFGQAKDAARHWHGWWAADKAWPVRLLPDPDPLQKAKPLQVLVPVVVVVVRCVVPVPHDPDDDPDPTIMMGGPPPPTDPVSRAAADPDFQKDWGFYDHHDDPPRDGITIIGGRHIGHGPDTGHDHSPDDQQPDADPVRHGDWAADPNPDPSDPRTSD

Secondary structure (DSSP, 8-state):
-TTTTS---SS-SEEEEEETTEEEEEEEEESSSS--EEEETTEEEEEPS----BTTB------S-HHHHHHHHHHHTT---EEEE---S-PPPPPTTS---EEEEEP-----------S-TTT-HHHHHTTSS-SB-TTS-B-S--SSEE---TT--S-TT-TT-SGGG---S-EEEEE-SSSSEEEEESS-B-TT-EEEE---EEEEHHHHTT-S--TTEEETTTTT--HHHHHHHHTT-TT--------S--EEEE-SSS--GGGG--B-SS-SEEEEEEESS---TTS-EEEEEESS-B-TT-B--B---PPTTT-B-TTSPBP--B-----TT--SB--

Solvent-accessible surface area (backbone atoms only — not comparable to full-atom values): 2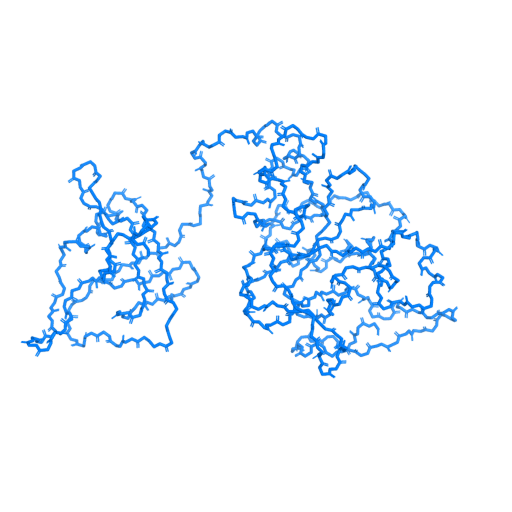0402 Å² total; per-residue (Å²): 93,40,92,77,65,70,34,64,57,92,80,60,49,54,29,69,47,74,55,96,88,41,54,26,33,50,21,36,50,54,53,36,84,45,65,54,43,72,84,50,100,51,34,38,38,39,56,50,69,67,33,70,59,51,105,87,47,77,61,40,60,41,59,85,44,73,56,37,35,9,48,54,39,17,64,78,66,70,51,73,62,47,80,43,77,48,93,62,101,58,75,40,84,59,74,85,96,49,57,71,53,74,45,80,45,68,60,78,79,66,78,75,80,75,81,79,78,88,74,51,56,93,72,34,66,45,18,47,73,44,75,56,41,70,53,39,41,96,85,52,22,52,75,58,93,55,87,62,40,50,38,58,30,86,90,44,91,66,59,86,84,33,60,50,49,51,72,87,73,53,66,83,63,67,70,44,81,44,81,47,94,85,74,51,55,28,32,28,26,78,52,68,43,54,49,22,34,64,55,44,53,58,45,44,49,81,32,49,53,79,58,55,73,70,49,91,72,70,89,36,58,45,64,61,58,62,73,75,70,46,63,63,61,51,56,58,44,39,80,77,39,84,80,71,77,92,79,77,82,88,68,91,71,43,33,31,32,37,23,74,90,50,52,51,76,41,65,36,47,40,62,20,71,71,44,49,30,43,83,36,38,34,33,38,86,65,84,64,80,73,70,49,46,42,33,31,27,27,74,41,72,40,59,50,69,46,71,52,20,26,65,80,78,56,54,72,77,70,42,53,48,100,87,67,48,70,46,78,39,78,46,83,54,82,43,94,68,51,79,58,44,49,38

Radius of gyration: 25.62 Å; Cα contacts (8 Å, |Δi|>4): 618; chains: 1; bounding box: 47×62×77 Å